Protein AF-A0AAN6GB46-F1 (afdb_monomer_lite)

pLDDT: mean 86.56, std 16.14, range [44.34, 98.19]

Radius of gyration: 23.0 Å; chains: 1; bounding box: 52×29×75 Å

InterPro domains:
  IPR013901 Anthrone oxygenase [PF08592] (59-199)

Foldseek 3Di:
DVQQCPDLLNVLLVQLLVLLCCQQVVLVCCCPPRLLCCLQPPVNCVVVVPFLLNSLLSVVVVCVVVVVSLVVSLQSNLVSLLSNLVCLVVVPPGDDDPPVVVPDDPVLSNLLSVLSNVLSVLSVVLVVLCVVPQVVLVVVSVVSNVQSVVVVVVVVVPDPDPDPDDPPDDPDDPVRSVVSSVSSVSNSVSVVVSSVSSVSSNVSSVVSVVSD

Structure (mmCIF, N/CA/C/O backbone):
data_AF-A0AAN6GB46-F1
#
_entry.id   AF-A0AAN6GB46-F1
#
loop_
_atom_site.group_PDB
_atom_site.id
_atom_site.type_symbol
_atom_site.label_atom_id
_atom_site.label_alt_id
_atom_site.label_comp_id
_atom_site.label_asym_id
_atom_site.label_entity_id
_atom_site.label_seq_id
_atom_site.pdbx_PDB_ins_code
_atom_site.Cartn_x
_atom_site.Cartn_y
_atom_site.Cartn_z
_atom_site.occupancy
_atom_site.B_iso_or_equiv
_atom_site.auth_seq_id
_atom_site.auth_comp_id
_atom_site.auth_asym_id
_atom_site.auth_atom_id
_atom_site.pdbx_PDB_model_num
ATOM 1 N N . MET A 1 1 ? 32.493 -0.093 -12.491 1.00 46.72 1 MET A N 1
ATOM 2 C CA . MET A 1 1 ? 31.091 -0.191 -12.013 1.00 46.72 1 MET A CA 1
ATOM 3 C C . MET A 1 1 ? 30.498 1.137 -11.522 1.00 46.72 1 MET A C 1
ATOM 5 O O . MET A 1 1 ? 29.308 1.322 -11.714 1.00 46.72 1 MET A O 1
ATOM 9 N N . ALA A 1 2 ? 31.264 2.091 -10.968 1.00 46.19 2 ALA A N 1
ATOM 10 C CA . ALA A 1 2 ? 30.698 3.334 -10.406 1.00 46.19 2 ALA A CA 1
ATOM 11 C C . ALA A 1 2 ? 30.076 4.331 -11.422 1.00 46.19 2 ALA A C 1
ATOM 13 O O . ALA A 1 2 ? 29.167 5.069 -11.061 1.00 46.19 2 ALA A O 1
ATOM 14 N N . GLN A 1 3 ? 30.496 4.335 -12.695 1.00 48.12 3 GLN A N 1
ATOM 15 C CA . GLN A 1 3 ? 29.951 5.250 -13.722 1.00 48.12 3 GLN A CA 1
ATOM 16 C C . GLN A 1 3 ? 28.545 4.876 -14.237 1.00 48.12 3 GLN A C 1
ATOM 18 O O . GLN A 1 3 ? 27.876 5.703 -14.851 1.00 48.12 3 GLN A O 1
ATOM 23 N N . SER A 1 4 ? 28.068 3.652 -13.980 1.00 50.66 4 SER A N 1
ATOM 24 C CA . SER A 1 4 ? 26.745 3.185 -14.433 1.00 50.66 4 SER A CA 1
ATOM 25 C C . SER A 1 4 ? 25.590 3.763 -13.601 1.00 50.66 4 SER A C 1
ATOM 27 O O . SER A 1 4 ? 24.499 3.960 -14.126 1.00 50.66 4 SER A O 1
ATOM 29 N N . LEU A 1 5 ? 25.836 4.100 -12.328 1.00 50.22 5 LEU A N 1
ATOM 30 C CA . LEU A 1 5 ? 24.822 4.636 -11.407 1.00 50.22 5 LEU A CA 1
ATOM 31 C C . LEU A 1 5 ? 24.566 6.141 -11.579 1.00 50.22 5 LEU A C 1
ATOM 33 O O . LEU A 1 5 ? 23.678 6.690 -10.936 1.00 50.22 5 LEU A O 1
ATOM 37 N N . GLN A 1 6 ? 25.345 6.820 -12.424 1.00 61.78 6 GLN A N 1
ATOM 38 C CA . GLN A 1 6 ? 25.280 8.275 -12.587 1.00 61.78 6 GLN A CA 1
ATOM 39 C C . GLN A 1 6 ? 24.280 8.723 -13.655 1.00 61.78 6 GLN A C 1
ATOM 41 O O . GLN A 1 6 ? 24.146 9.920 -13.905 1.00 61.78 6 GLN A O 1
ATOM 46 N N . THR A 1 7 ? 23.578 7.793 -14.304 1.00 81.81 7 THR A N 1
ATOM 47 C CA . THR A 1 7 ? 22.602 8.178 -15.319 1.00 81.81 7 THR A CA 1
ATOM 48 C C . THR A 1 7 ? 21.283 8.557 -14.674 1.00 81.81 7 THR A C 1
ATOM 50 O O . THR A 1 7 ? 20.820 7.874 -13.755 1.00 81.81 7 THR A O 1
ATOM 53 N N . PRO A 1 8 ? 20.620 9.604 -15.187 1.00 87.19 8 PRO A N 1
ATOM 54 C CA . PRO A 1 8 ? 19.253 9.914 -14.797 1.00 87.19 8 PRO A CA 1
ATOM 55 C C . PRO A 1 8 ? 18.318 8.691 -14.883 1.00 87.19 8 PRO A C 1
ATOM 57 O O . PRO A 1 8 ? 17.397 8.582 -14.076 1.00 87.19 8 PRO A O 1
ATOM 60 N N . PHE A 1 9 ? 18.598 7.742 -15.789 1.00 88.88 9 PHE A N 1
ATOM 61 C CA . PHE A 1 9 ? 17.790 6.539 -15.993 1.00 88.88 9 PHE A CA 1
ATOM 62 C C . PHE A 1 9 ? 17.990 5.528 -14.868 1.00 88.88 9 PHE A C 1
ATOM 64 O O . PHE A 1 9 ? 17.010 5.021 -14.322 1.00 88.88 9 PHE A O 1
ATOM 71 N N . ALA A 1 10 ? 19.242 5.264 -14.485 1.00 89.25 10 ALA A N 1
ATOM 72 C CA . ALA A 1 10 ? 19.561 4.370 -13.379 1.00 89.25 10 ALA A CA 1
ATOM 73 C C . ALA A 1 10 ? 19.000 4.909 -12.056 1.00 89.25 10 ALA A C 1
ATOM 75 O O . ALA A 1 10 ? 18.416 4.150 -11.284 1.00 89.25 10 ALA A O 1
ATOM 76 N N . ILE A 1 11 ? 19.106 6.224 -11.827 1.00 91.50 11 ILE A N 1
ATOM 77 C CA . ILE A 1 11 ? 18.540 6.885 -10.643 1.00 91.50 11 ILE A CA 1
ATOM 78 C C . ILE A 1 11 ? 17.015 6.747 -10.634 1.00 91.50 11 ILE A C 1
ATOM 80 O O . ILE A 1 11 ? 16.447 6.303 -9.638 1.00 91.50 11 ILE A O 1
ATOM 84 N N . ALA A 1 12 ? 16.345 7.091 -11.737 1.00 94.06 12 ALA A N 1
ATOM 85 C CA . ALA A 1 12 ? 14.891 7.018 -11.846 1.00 94.06 12 ALA A CA 1
ATOM 86 C C . ALA A 1 12 ? 14.370 5.579 -11.687 1.00 94.06 12 ALA A C 1
ATOM 88 O O . ALA A 1 12 ? 13.444 5.325 -10.918 1.00 94.06 12 ALA A O 1
ATOM 89 N N . THR A 1 13 ? 15.004 4.616 -12.350 1.00 93.44 13 THR A N 1
ATOM 90 C CA . THR A 1 13 ? 14.644 3.197 -12.262 1.00 93.44 13 THR A CA 1
ATOM 91 C C . THR A 1 13 ? 14.870 2.651 -10.856 1.00 93.44 13 THR A C 1
ATOM 93 O O . THR A 1 13 ? 13.965 2.055 -10.270 1.00 93.44 13 THR A O 1
ATOM 96 N N . GLY A 1 14 ? 16.043 2.913 -10.271 1.00 94.88 14 GLY A N 1
ATOM 97 C CA . GLY A 1 14 ? 16.380 2.486 -8.916 1.00 94.88 14 GLY A CA 1
ATOM 98 C C . GLY A 1 14 ? 15.433 3.075 -7.872 1.00 94.88 14 GLY A C 1
ATOM 99 O O . GLY A 1 14 ? 14.935 2.349 -7.015 1.00 94.88 14 GLY A O 1
ATOM 100 N N . LEU A 1 15 ? 15.108 4.365 -7.979 1.00 96.44 15 LEU A N 1
ATOM 101 C CA . LEU A 1 15 ? 14.164 5.033 -7.084 1.00 96.44 15 LEU A CA 1
ATOM 102 C C . LEU A 1 15 ? 12.736 4.493 -7.246 1.00 96.44 15 LEU A C 1
ATOM 104 O O . LEU A 1 15 ? 12.054 4.238 -6.251 1.00 96.44 15 LEU A O 1
ATOM 108 N N . GLY A 1 16 ? 12.297 4.267 -8.486 1.00 96.81 16 GLY A N 1
ATOM 109 C CA . GLY A 1 16 ? 10.992 3.686 -8.801 1.00 96.81 16 GLY A CA 1
ATOM 110 C C . GLY A 1 16 ? 10.827 2.269 -8.249 1.00 96.81 16 GLY A C 1
ATOM 111 O O . GLY A 1 16 ? 9.799 1.961 -7.633 1.00 96.81 16 GLY A O 1
ATOM 112 N N . LEU A 1 17 ? 11.853 1.428 -8.404 1.00 96.62 17 LEU A N 1
ATOM 113 C CA . LEU A 1 17 ? 11.907 0.072 -7.854 1.00 96.62 17 LEU A CA 1
ATOM 114 C C . LEU A 1 17 ? 11.989 0.071 -6.331 1.00 96.62 17 LEU A C 1
ATOM 116 O O . LEU A 1 17 ? 11.238 -0.662 -5.694 1.00 96.62 17 LEU A O 1
ATOM 120 N N . ALA A 1 18 ? 12.848 0.892 -5.729 1.00 96.81 18 ALA A N 1
ATOM 121 C CA . ALA A 1 18 ? 12.972 0.970 -4.276 1.00 96.81 18 ALA A CA 1
ATOM 122 C C . ALA A 1 18 ? 11.651 1.413 -3.633 1.00 96.81 18 ALA A C 1
ATOM 124 O O . ALA A 1 18 ? 11.186 0.802 -2.671 1.00 96.81 18 ALA A O 1
ATOM 125 N N . SER A 1 19 ? 11.004 2.430 -4.204 1.00 95.44 19 SER A N 1
ATOM 126 C CA . SER A 1 19 ? 9.745 2.959 -3.689 1.00 95.44 19 SER A CA 1
ATOM 127 C C . SER A 1 19 ? 8.573 1.981 -3.862 1.00 95.44 19 SER A C 1
ATOM 129 O O . SER A 1 19 ? 7.820 1.746 -2.914 1.00 95.44 19 SER A O 1
ATOM 131 N N . SER A 1 20 ? 8.454 1.326 -5.025 1.00 94.62 20 SER A N 1
ATOM 132 C CA . SER A 1 20 ? 7.440 0.278 -5.241 1.00 94.62 20 SER A CA 1
ATOM 133 C C . SER A 1 20 ? 7.697 -0.975 -4.395 1.00 94.62 20 SER A C 1
ATOM 135 O O . SER A 1 20 ? 6.748 -1.555 -3.867 1.00 94.62 20 SER A O 1
ATOM 137 N N . SER A 1 21 ? 8.963 -1.354 -4.180 1.00 95.12 21 SER A N 1
ATOM 138 C CA . SER A 1 21 ? 9.353 -2.450 -3.279 1.00 95.12 21 SER A CA 1
ATOM 139 C C . SER A 1 21 ? 8.968 -2.141 -1.840 1.00 95.12 21 SER A C 1
ATOM 141 O O . SER A 1 21 ? 8.344 -2.972 -1.185 1.00 95.12 21 SER A O 1
ATOM 143 N N . TYR A 1 22 ? 9.284 -0.935 -1.359 1.00 94.00 22 TYR A N 1
ATOM 144 C CA . TYR A 1 22 ? 8.892 -0.476 -0.029 1.00 94.00 22 TYR A CA 1
ATOM 145 C C . TYR A 1 22 ? 7.378 -0.574 0.164 1.00 94.00 22 TYR A C 1
ATOM 147 O O . TYR A 1 22 ? 6.900 -1.130 1.153 1.00 94.00 22 TYR A O 1
ATOM 155 N N . PHE A 1 23 ? 6.618 -0.094 -0.820 1.00 92.75 23 PHE A N 1
ATOM 156 C CA . PHE A 1 23 ? 5.167 -0.156 -0.796 1.00 92.75 23 PHE A CA 1
ATOM 157 C C . PHE A 1 23 ? 4.642 -1.600 -0.771 1.00 92.75 23 PHE A C 1
ATOM 159 O O . PHE A 1 23 ? 3.850 -1.951 0.105 1.00 92.75 23 PHE A O 1
ATOM 166 N N . PHE A 1 24 ? 5.068 -2.447 -1.709 1.00 93.38 24 PHE A N 1
ATOM 167 C CA . PHE A 1 24 ? 4.562 -3.812 -1.843 1.00 93.38 24 PHE A CA 1
ATOM 168 C C . PHE A 1 24 ? 5.046 -4.730 -0.713 1.00 93.38 24 PHE A C 1
ATOM 170 O O . PHE A 1 24 ? 4.227 -5.291 0.019 1.00 93.38 24 PHE A O 1
ATOM 177 N N . LEU A 1 25 ? 6.363 -4.860 -0.539 1.00 92.56 25 LEU A N 1
ATOM 178 C CA . LEU A 1 25 ? 6.963 -5.773 0.435 1.00 92.56 25 LEU A CA 1
ATOM 179 C C . LEU A 1 25 ? 6.724 -5.305 1.872 1.00 92.56 25 LEU A C 1
ATOM 181 O O . LEU A 1 25 ? 6.491 -6.138 2.745 1.00 92.56 25 LEU A O 1
ATOM 185 N N . GLY A 1 26 ? 6.698 -3.991 2.118 1.00 90.44 26 GLY A N 1
ATOM 18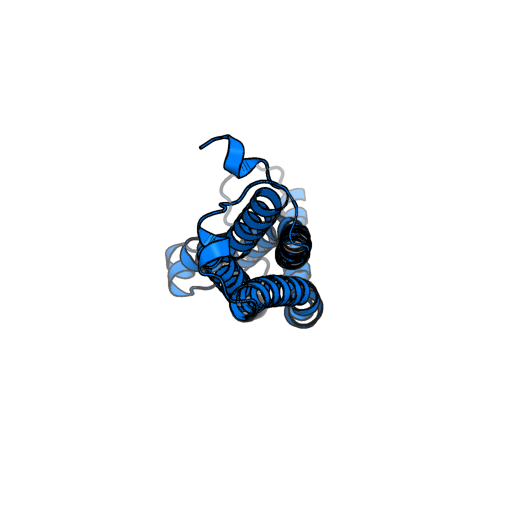6 C CA . GLY A 1 26 ? 6.334 -3.443 3.426 1.00 90.44 26 GLY A CA 1
ATOM 187 C C . GLY A 1 26 ? 4.914 -3.844 3.832 1.00 90.44 26 GLY A C 1
ATOM 188 O O . GLY A 1 26 ? 4.700 -4.350 4.934 1.00 90.44 26 GLY A O 1
ATOM 189 N N . ASN A 1 27 ? 3.941 -3.721 2.922 1.00 91.44 27 ASN A N 1
ATOM 190 C CA . ASN A 1 27 ? 2.578 -4.196 3.181 1.00 91.44 27 ASN A CA 1
ATOM 191 C C . ASN A 1 27 ? 2.506 -5.726 3.314 1.00 91.44 27 ASN A C 1
ATOM 193 O O . ASN A 1 27 ? 1.772 -6.226 4.167 1.00 91.44 27 ASN A O 1
ATOM 197 N N . LEU A 1 28 ? 3.277 -6.474 2.518 1.00 91.88 28 LEU A N 1
ATOM 198 C CA . LEU A 1 28 ? 3.337 -7.932 2.620 1.00 91.88 28 LEU A CA 1
ATOM 199 C C . LEU A 1 28 ? 3.843 -8.380 3.992 1.00 91.88 28 LEU A C 1
ATOM 201 O O . LEU A 1 28 ? 3.218 -9.238 4.617 1.00 91.88 28 LEU A O 1
ATOM 205 N N . GLY A 1 29 ? 4.909 -7.761 4.498 1.00 90.12 29 GLY A N 1
ATOM 206 C CA . GLY A 1 29 ? 5.408 -7.997 5.852 1.00 90.12 29 GLY A CA 1
ATOM 207 C C . GLY A 1 29 ? 4.340 -7.704 6.906 1.00 90.12 29 GLY A C 1
ATOM 208 O O . GLY A 1 29 ? 4.038 -8.553 7.745 1.00 90.12 29 GLY A O 1
ATOM 209 N N . LEU A 1 30 ? 3.660 -6.557 6.811 1.00 88.44 30 LEU A N 1
ATOM 210 C CA . LEU A 1 30 ? 2.595 -6.199 7.757 1.00 88.44 30 LEU A CA 1
ATOM 211 C C . LEU A 1 30 ? 1.456 -7.231 7.802 1.00 88.44 30 LEU A C 1
ATOM 213 O O . LEU A 1 30 ? 0.941 -7.514 8.886 1.00 88.44 30 LEU A O 1
ATOM 217 N N . VAL A 1 31 ? 1.068 -7.797 6.653 1.00 88.38 31 VAL A N 1
ATOM 218 C CA . VAL A 1 31 ? -0.019 -8.788 6.542 1.00 88.38 31 VAL A CA 1
ATOM 219 C C . VAL A 1 31 ? 0.408 -10.190 6.985 1.00 88.38 31 VAL A C 1
ATOM 221 O O . VAL A 1 31 ? -0.405 -10.913 7.563 1.00 88.38 31 VAL A O 1
ATOM 224 N N . THR A 1 32 ? 1.654 -10.590 6.726 1.00 89.00 32 THR A N 1
ATOM 225 C CA . THR A 1 32 ? 2.128 -11.974 6.930 1.00 89.00 32 THR A CA 1
ATOM 226 C C . THR A 1 32 ? 2.774 -12.209 8.293 1.00 89.00 32 THR A C 1
ATOM 228 O O . THR A 1 32 ? 2.582 -13.275 8.887 1.00 89.00 32 THR A O 1
ATOM 231 N N . CYS A 1 33 ? 3.506 -11.228 8.817 1.00 88.81 33 CYS A N 1
ATOM 232 C CA . CYS A 1 33 ? 4.232 -11.333 10.085 1.00 88.81 33 CYS A CA 1
ATOM 233 C C . CYS A 1 33 ? 4.004 -10.149 11.040 1.00 88.81 33 CYS A C 1
ATOM 235 O O . CYS A 1 33 ? 4.491 -10.185 12.165 1.00 88.81 33 CYS A O 1
ATOM 237 N N . GLY A 1 34 ? 3.251 -9.124 10.630 1.00 87.19 34 GLY A N 1
ATOM 238 C CA . GLY A 1 34 ? 3.031 -7.917 11.425 1.00 87.19 34 GLY A CA 1
ATOM 239 C C . GLY A 1 34 ? 1.692 -7.835 12.167 1.00 87.19 34 GLY A C 1
ATOM 240 O O . GLY A 1 34 ? 0.925 -8.792 12.293 1.00 87.19 34 GLY A O 1
ATOM 241 N N . VAL A 1 35 ? 1.391 -6.613 12.619 1.00 89.62 35 VAL A N 1
ATOM 242 C CA . VAL A 1 35 ? 0.198 -6.243 13.406 1.00 89.62 35 VAL A CA 1
ATOM 243 C C . VAL A 1 35 ? -1.119 -6.680 12.759 1.00 89.62 35 VAL A C 1
ATOM 245 O O . VAL A 1 35 ? -2.072 -7.026 13.457 1.00 89.62 35 VAL A O 1
ATOM 248 N N . ILE A 1 36 ? -1.202 -6.713 11.429 1.00 90.31 36 ILE A N 1
ATOM 249 C CA . ILE A 1 36 ? -2.436 -7.104 10.736 1.00 90.31 36 ILE A CA 1
ATOM 250 C C . ILE A 1 36 ? -2.744 -8.580 10.991 1.00 90.31 36 ILE A C 1
ATOM 252 O O . ILE A 1 36 ? -3.906 -8.938 11.182 1.00 90.31 36 ILE A O 1
ATOM 256 N N . ARG A 1 37 ? -1.730 -9.451 11.047 1.00 91.75 37 ARG A N 1
ATOM 257 C CA . ARG A 1 37 ? -1.939 -10.872 11.353 1.00 91.75 37 ARG A CA 1
ATOM 258 C C . ARG A 1 37 ? -2.481 -11.052 12.766 1.00 91.75 37 ARG A C 1
ATOM 260 O O . ARG A 1 37 ? -3.465 -11.770 12.937 1.00 91.75 37 ARG A O 1
ATOM 267 N N . PHE A 1 38 ? -1.904 -10.345 13.738 1.00 90.75 38 PHE A N 1
ATOM 268 C CA . PHE A 1 38 ? -2.363 -10.371 15.129 1.00 90.75 38 PHE A CA 1
ATOM 269 C C . PHE A 1 38 ? -3.771 -9.807 15.292 1.00 90.75 38 PHE A C 1
ATOM 271 O O . PHE A 1 38 ? -4.506 -10.290 16.132 1.00 90.75 38 PHE A O 1
ATOM 278 N N . THR A 1 39 ? -4.183 -8.820 14.495 1.00 92.44 39 THR A N 1
ATOM 279 C CA . THR A 1 39 ? -5.514 -8.198 14.634 1.00 92.44 39 THR A CA 1
ATOM 280 C C . THR A 1 39 ? -6.608 -8.877 13.806 1.00 92.44 39 THR A C 1
ATOM 282 O O . THR A 1 39 ? -7.785 -8.708 14.113 1.00 92.44 39 THR A O 1
ATOM 285 N N . THR A 1 40 ? -6.254 -9.673 12.790 1.00 92.88 40 THR A N 1
ATOM 286 C CA . THR A 1 40 ? -7.233 -10.302 11.878 1.00 92.88 40 THR A CA 1
ATOM 287 C C . THR A 1 40 ? -7.383 -11.808 12.031 1.00 92.88 40 THR A C 1
ATOM 289 O O . THR A 1 40 ? -8.381 -12.345 11.561 1.00 92.88 40 THR A O 1
ATOM 292 N N . SER A 1 41 ? -6.436 -12.502 12.666 1.00 94.06 41 SER A N 1
ATOM 293 C CA . SER A 1 41 ? -6.535 -13.946 12.901 1.00 94.06 41 SER A CA 1
ATOM 294 C C . SER A 1 41 ? -7.279 -14.238 14.212 1.00 94.06 41 SER A C 1
ATOM 296 O O . SER A 1 41 ? -6.781 -13.848 15.268 1.00 94.06 41 SER A O 1
ATOM 298 N N . PRO A 1 42 ? -8.446 -14.913 14.196 1.00 93.06 42 PRO A N 1
ATOM 299 C CA . PRO A 1 42 ? -9.177 -15.229 15.422 1.00 93.06 42 PRO A CA 1
ATOM 300 C C . PRO A 1 42 ? -8.389 -16.124 16.381 1.00 93.06 42 PRO A C 1
ATOM 302 O O . PRO A 1 42 ? -8.355 -15.824 17.570 1.00 93.06 42 PRO A O 1
ATOM 305 N N . SER A 1 43 ? -7.715 -17.160 15.865 1.00 94.44 43 SER A N 1
ATOM 306 C CA . SER A 1 43 ? -6.910 -18.079 16.682 1.00 94.44 43 SER A CA 1
ATOM 307 C C . SER A 1 43 ? -5.779 -17.340 17.383 1.00 94.44 43 SER A C 1
ATOM 309 O O . SER A 1 43 ? -5.695 -17.345 18.600 1.00 94.44 43 SER A O 1
ATOM 311 N N . LEU A 1 44 ? -4.996 -16.575 16.624 1.00 93.75 44 LEU A N 1
ATOM 312 C CA . LEU A 1 44 ? -3.848 -15.858 17.172 1.00 93.75 44 LEU A CA 1
ATOM 313 C C . LEU A 1 44 ? -4.256 -14.757 18.162 1.00 93.75 44 LEU A C 1
ATOM 315 O O . LEU A 1 44 ? -3.525 -14.483 19.107 1.00 93.75 44 LEU A O 1
ATOM 319 N N . ARG A 1 45 ? -5.420 -14.119 17.971 1.00 93.81 45 ARG A N 1
ATOM 320 C CA . ARG A 1 45 ? -5.966 -13.182 18.967 1.00 93.81 45 ARG A CA 1
ATOM 321 C C . ARG A 1 45 ? -6.358 -13.880 20.256 1.00 93.81 45 ARG A C 1
ATOM 323 O O . ARG A 1 45 ? -6.132 -13.300 21.311 1.00 93.81 45 ARG A O 1
ATOM 330 N N . ALA A 1 46 ? -6.962 -15.062 20.165 1.00 93.38 46 ALA A N 1
ATOM 331 C CA . ALA A 1 46 ? -7.317 -15.854 21.335 1.00 93.38 46 ALA A CA 1
ATOM 332 C C . ALA A 1 46 ? -6.052 -16.313 22.075 1.00 93.38 46 ALA A C 1
ATOM 334 O O . ALA A 1 46 ? -5.943 -16.078 23.274 1.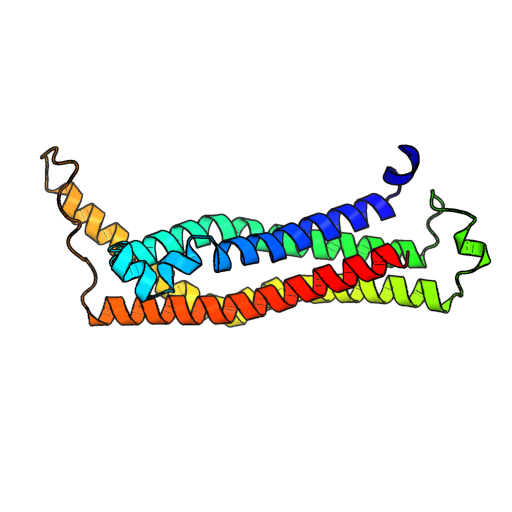00 93.38 46 ALA A O 1
ATOM 335 N N . ASP A 1 47 ? -5.063 -16.836 21.344 1.00 95.38 47 ASP A N 1
ATOM 336 C CA . ASP A 1 47 ? -3.780 -17.300 21.891 1.00 95.38 47 ASP A CA 1
ATOM 337 C C . ASP A 1 47 ? -3.019 -16.179 22.618 1.00 95.38 47 ASP A C 1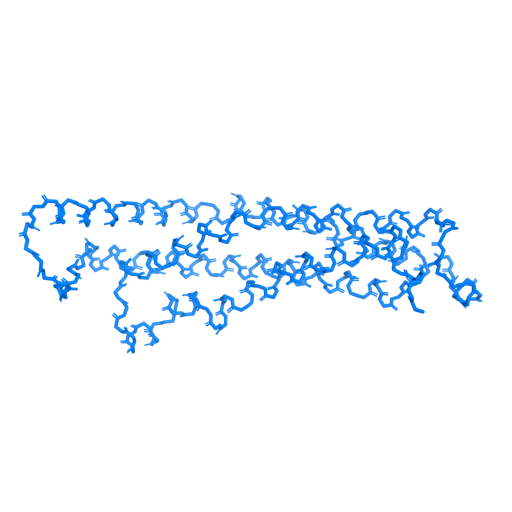
ATOM 339 O O . ASP A 1 47 ? -2.423 -16.395 23.669 1.00 95.38 47 ASP A O 1
ATOM 343 N N . LEU A 1 48 ? -3.057 -14.960 22.070 1.00 92.94 48 LEU A N 1
ATOM 344 C CA . LEU A 1 48 ? -2.397 -13.779 22.639 1.00 92.94 48 LEU A CA 1
ATOM 345 C C . LEU A 1 48 ? -3.299 -12.964 23.579 1.00 92.94 48 LEU A C 1
ATOM 347 O O . LEU A 1 48 ? -2.891 -11.895 24.032 1.00 92.94 48 LEU A O 1
ATOM 351 N N . ASN A 1 49 ? -4.526 -13.426 23.839 1.00 93.56 49 ASN A N 1
ATOM 352 C CA . ASN A 1 49 ? -5.539 -12.735 24.637 1.00 93.56 49 ASN A CA 1
ATOM 353 C C . ASN A 1 49 ? -5.713 -11.247 24.250 1.00 93.56 49 ASN A C 1
ATOM 355 O O . ASN A 1 49 ? -5.706 -10.355 25.100 1.00 93.56 49 ASN A O 1
ATOM 359 N N . ILE A 1 50 ? -5.824 -10.957 22.948 1.00 92.31 50 ILE A N 1
ATOM 360 C CA . ILE A 1 50 ? -5.970 -9.590 22.421 1.00 92.31 50 ILE A CA 1
ATOM 361 C C . ILE A 1 50 ? -7.464 -9.233 22.341 1.00 92.31 50 ILE A C 1
ATOM 363 O O . ILE A 1 50 ? -8.145 -9.675 21.401 1.00 92.31 50 ILE A O 1
ATOM 367 N N . PRO A 1 51 ? -7.991 -8.390 23.255 1.00 93.12 51 PRO A N 1
ATOM 368 C CA . PRO A 1 51 ? -9.384 -7.967 23.194 1.00 93.12 51 PRO A CA 1
ATOM 369 C C . PRO A 1 51 ? -9.635 -7.053 21.979 1.00 93.12 51 PRO A C 1
ATOM 371 O O . PRO A 1 51 ? -8.694 -6.429 21.466 1.00 93.12 51 PRO A O 1
ATOM 374 N N . PRO A 1 52 ? -10.897 -6.920 21.523 1.00 94.44 52 PRO A N 1
ATOM 375 C CA . PRO A 1 52 ? -11.256 -6.097 20.366 1.00 94.44 52 PRO A CA 1
ATOM 376 C C . PRO A 1 52 ? -10.710 -4.664 20.434 1.00 94.44 52 PRO A C 1
ATOM 378 O O . PRO A 1 52 ? -10.151 -4.171 19.457 1.00 94.44 52 PRO A O 1
ATOM 381 N N . ASP A 1 53 ? -10.774 -4.021 21.600 1.00 94.31 53 ASP A N 1
ATOM 382 C CA . ASP A 1 53 ? -10.274 -2.658 21.804 1.00 94.31 53 ASP A CA 1
ATOM 383 C C . ASP A 1 53 ? -8.781 -2.511 21.507 1.00 94.31 53 ASP A C 1
ATOM 385 O O . ASP A 1 53 ? -8.332 -1.532 20.897 1.00 94.31 53 ASP A O 1
ATOM 389 N N . SER A 1 54 ? -7.997 -3.484 21.973 1.00 93.69 54 SER A N 1
ATOM 390 C CA . SER A 1 54 ? -6.555 -3.529 21.755 1.00 93.69 54 SER A CA 1
ATOM 391 C C . SER A 1 54 ? -6.256 -3.823 20.292 1.00 93.69 54 SER A C 1
ATOM 393 O O . SER A 1 54 ? -5.379 -3.179 19.724 1.00 93.69 54 SER A O 1
ATOM 395 N N . ALA A 1 55 ? -7.032 -4.697 19.644 1.00 95.19 55 ALA A N 1
ATOM 396 C CA . ALA A 1 55 ? -6.897 -4.955 18.213 1.00 95.19 55 ALA A CA 1
ATOM 397 C C . ALA A 1 55 ? -7.166 -3.696 17.368 1.00 95.19 55 ALA A C 1
ATOM 399 O O . ALA A 1 55 ? -6.375 -3.367 16.485 1.00 95.19 55 ALA A O 1
ATOM 400 N N . VAL A 1 56 ? -8.230 -2.948 17.674 1.00 96.00 56 VAL A N 1
ATOM 401 C CA . VAL A 1 56 ? -8.556 -1.672 17.012 1.00 96.00 56 VAL A CA 1
ATOM 402 C C . VAL A 1 56 ? -7.462 -0.631 17.246 1.00 96.00 56 VAL A C 1
ATOM 404 O O . VAL A 1 56 ? -7.059 0.062 16.312 1.00 96.00 56 VAL A O 1
ATOM 407 N N . SER A 1 57 ? -6.945 -0.538 18.471 1.00 94.62 57 SER A N 1
ATOM 408 C CA . SER A 1 57 ? -5.874 0.402 18.820 1.00 94.62 57 SER A CA 1
ATOM 409 C C . SER A 1 57 ? -4.559 0.073 18.106 1.00 94.62 57 SER A C 1
ATOM 411 O O . SER A 1 57 ? -3.918 0.975 17.568 1.00 94.62 57 SER A O 1
ATOM 413 N N . LEU A 1 58 ? -4.181 -1.209 18.054 1.00 95.06 58 LEU A N 1
ATOM 414 C CA . LEU A 1 58 ? -3.001 -1.697 17.335 1.00 95.06 58 LEU A CA 1
ATOM 415 C C . LEU A 1 58 ? -3.126 -1.456 15.828 1.00 95.06 58 LEU A C 1
ATOM 417 O O . LEU A 1 58 ? -2.196 -0.944 15.205 1.00 95.06 58 LEU A O 1
ATOM 421 N N . TRP A 1 59 ? -4.287 -1.776 15.247 1.00 96.19 59 TRP A N 1
ATOM 422 C CA . TRP A 1 59 ? -4.571 -1.489 13.842 1.00 96.19 59 TRP A CA 1
ATOM 423 C C . TRP A 1 59 ? -4.450 0.009 13.549 1.00 96.19 59 TRP A C 1
ATOM 425 O O . TRP A 1 59 ? -3.783 0.386 12.590 1.00 96.19 59 TRP A O 1
ATOM 435 N N . ALA A 1 60 ? -5.046 0.862 14.385 1.00 95.69 60 ALA A N 1
ATOM 436 C CA . ALA A 1 60 ? -5.034 2.304 14.176 1.00 95.69 60 ALA A CA 1
ATOM 437 C C . ALA A 1 60 ? -3.624 2.889 14.291 1.00 95.69 60 ALA A C 1
ATOM 439 O O . ALA A 1 60 ? -3.252 3.696 13.449 1.00 95.69 60 ALA A O 1
ATOM 440 N N . ALA A 1 61 ? -2.830 2.454 15.275 1.00 93.94 61 ALA A N 1
ATOM 441 C CA . ALA A 1 61 ? -1.440 2.885 15.415 1.00 93.94 61 ALA A CA 1
ATOM 442 C C . ALA A 1 61 ? -0.613 2.511 14.174 1.00 93.94 61 ALA A C 1
ATOM 444 O O . ALA A 1 61 ? 0.069 3.355 13.596 1.00 93.94 61 ALA A O 1
ATOM 445 N N . MET A 1 62 ? -0.733 1.266 13.703 1.00 94.31 62 MET A N 1
ATOM 446 C CA . MET A 1 62 ? -0.086 0.824 12.465 1.00 94.31 62 MET A CA 1
ATOM 447 C C . MET A 1 62 ? -0.561 1.636 11.251 1.00 94.31 62 MET A C 1
ATOM 449 O O . MET A 1 62 ? 0.262 2.071 10.445 1.00 94.31 62 MET A O 1
ATOM 453 N N . TYR A 1 63 ? -1.867 1.887 11.140 1.00 93.75 63 TYR A N 1
ATOM 454 C CA . TYR A 1 63 ? -2.439 2.672 10.050 1.00 93.75 63 TYR A CA 1
ATOM 455 C C . TYR A 1 63 ? -1.950 4.126 10.064 1.00 93.75 63 TYR A C 1
ATOM 457 O O . TYR A 1 63 ? -1.575 4.624 9.011 1.00 93.75 63 TYR A O 1
ATOM 465 N N . GLU A 1 64 ? -1.913 4.802 11.216 1.00 92.88 64 GLU A N 1
ATOM 466 C CA . GLU A 1 64 ? -1.451 6.195 11.340 1.00 92.88 64 GLU A CA 1
ATOM 467 C C . GLU A 1 64 ? -0.004 6.355 10.850 1.00 92.88 64 GLU A C 1
ATOM 469 O O . GLU A 1 64 ? 0.285 7.257 10.061 1.00 92.88 64 GLU A O 1
ATOM 474 N N . HIS A 1 65 ? 0.888 5.441 11.242 1.00 90.88 65 HIS A N 1
ATOM 475 C CA . HIS A 1 65 ? 2.285 5.471 10.806 1.00 90.88 65 HIS A CA 1
ATOM 476 C C . HIS A 1 65 ? 2.465 5.052 9.339 1.00 90.88 65 HIS A C 1
ATOM 478 O O . HIS A 1 65 ? 3.245 5.670 8.614 1.00 90.88 65 HIS A O 1
ATOM 484 N N . GLY A 1 66 ? 1.731 4.037 8.873 1.00 89.75 66 GLY A N 1
ATOM 485 C CA . GLY A 1 66 ? 1.826 3.559 7.491 1.00 89.75 66 GLY A CA 1
ATOM 486 C C . GLY A 1 66 ? 1.190 4.509 6.472 1.00 89.75 66 GLY A C 1
ATOM 487 O O . GLY A 1 66 ? 1.750 4.747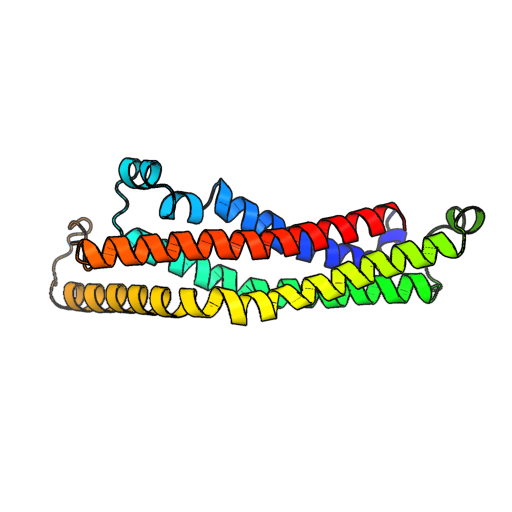 5.402 1.00 89.75 66 GLY A O 1
ATOM 488 N N . ALA A 1 67 ? 0.036 5.099 6.798 1.00 88.69 67 ALA A N 1
ATOM 489 C CA . ALA A 1 67 ? -0.726 5.965 5.895 1.00 88.69 67 ALA A CA 1
ATOM 490 C C . ALA A 1 67 ? 0.072 7.186 5.434 1.00 88.69 67 ALA A C 1
ATOM 492 O O . ALA A 1 67 ? 0.021 7.529 4.252 1.00 88.69 67 ALA A O 1
ATOM 493 N N . ALA A 1 68 ? 0.852 7.788 6.336 1.00 89.94 68 ALA A N 1
ATOM 494 C CA . ALA A 1 68 ? 1.705 8.934 6.029 1.00 89.94 68 ALA A CA 1
ATOM 495 C C . ALA A 1 68 ? 2.774 8.620 4.968 1.00 89.94 68 ALA A C 1
ATOM 497 O O . ALA A 1 68 ? 3.212 9.512 4.247 1.00 89.94 68 ALA A O 1
ATOM 498 N N . GLN A 1 69 ? 3.179 7.356 4.846 1.00 90.50 69 GLN A N 1
ATOM 499 C CA . GLN A 1 69 ? 4.249 6.931 3.945 1.00 90.50 69 GLN A CA 1
ATOM 500 C C . GLN A 1 69 ? 3.724 6.434 2.592 1.00 90.50 69 GLN A C 1
ATOM 502 O O . GLN A 1 69 ? 4.445 6.494 1.596 1.00 90.50 69 GLN A O 1
ATOM 507 N N . PHE A 1 70 ? 2.470 5.972 2.518 1.00 87.44 70 PHE A N 1
ATOM 508 C CA . PHE A 1 70 ? 1.929 5.364 1.297 1.00 87.44 70 PHE A CA 1
ATOM 509 C C . PHE A 1 70 ? 1.767 6.349 0.141 1.00 87.44 70 PHE A C 1
ATOM 511 O O . PHE A 1 70 ? 2.154 6.024 -0.981 1.00 87.44 70 PHE A O 1
ATOM 518 N N . ALA A 1 71 ? 1.199 7.532 0.391 1.00 89.50 71 ALA A N 1
ATOM 519 C CA . ALA A 1 71 ? 0.984 8.512 -0.672 1.00 89.50 71 ALA A CA 1
ATOM 520 C C . ALA A 1 71 ? 2.314 9.046 -1.243 1.00 89.50 71 ALA A C 1
ATOM 522 O O . ALA A 1 71 ? 2.473 8.997 -2.464 1.00 89.50 71 ALA A O 1
ATOM 523 N N . PRO A 1 72 ? 3.306 9.452 -0.419 1.00 93.25 72 PRO A N 1
ATOM 524 C CA . PRO A 1 72 ? 4.619 9.840 -0.930 1.00 93.25 72 PRO A CA 1
ATOM 525 C C . PRO A 1 72 ? 5.317 8.725 -1.711 1.00 93.25 72 PRO A C 1
ATOM 527 O O . PRO A 1 72 ? 5.844 8.993 -2.785 1.00 93.25 72 PRO A O 1
ATOM 530 N N . ALA A 1 73 ? 5.290 7.478 -1.225 1.00 92.94 73 ALA A N 1
ATOM 531 C CA . ALA A 1 73 ? 5.920 6.359 -1.927 1.00 92.94 73 ALA A CA 1
ATOM 532 C C . ALA A 1 73 ? 5.266 6.094 -3.296 1.00 92.94 73 ALA A C 1
ATOM 534 O O . ALA A 1 73 ? 5.948 5.995 -4.311 1.00 92.94 73 ALA A O 1
ATOM 535 N N . SER A 1 74 ? 3.934 6.051 -3.362 1.00 93.62 74 SER A N 1
ATOM 536 C CA . SER A 1 74 ? 3.215 5.861 -4.629 1.00 93.62 74 SER A CA 1
ATOM 537 C C . SER A 1 74 ? 3.512 6.981 -5.638 1.00 93.62 74 SER A C 1
ATOM 539 O O . SER A 1 74 ? 3.833 6.692 -6.795 1.00 93.62 74 SER A O 1
ATOM 541 N N . LEU A 1 75 ? 3.485 8.247 -5.205 1.00 96.00 75 LEU A N 1
ATOM 542 C CA . LEU A 1 75 ? 3.792 9.396 -6.065 1.00 96.00 75 LEU A CA 1
ATOM 543 C C . LEU A 1 75 ? 5.251 9.392 -6.533 1.00 96.00 75 LEU A C 1
ATOM 545 O O . LEU A 1 75 ? 5.518 9.601 -7.715 1.00 96.00 75 LEU A O 1
ATOM 549 N N . LEU A 1 76 ? 6.191 9.114 -5.629 1.00 96.81 76 LEU A N 1
ATOM 550 C CA . LEU A 1 76 ? 7.612 9.032 -5.955 1.00 96.81 76 LEU A CA 1
ATOM 551 C C . LEU A 1 76 ? 7.884 7.914 -6.963 1.00 96.81 76 LEU A C 1
ATOM 553 O O . LEU A 1 76 ? 8.576 8.137 -7.954 1.00 96.81 76 LEU A O 1
ATOM 557 N N . SER A 1 77 ? 7.291 6.737 -6.749 1.00 97.00 77 SER A N 1
ATOM 558 C CA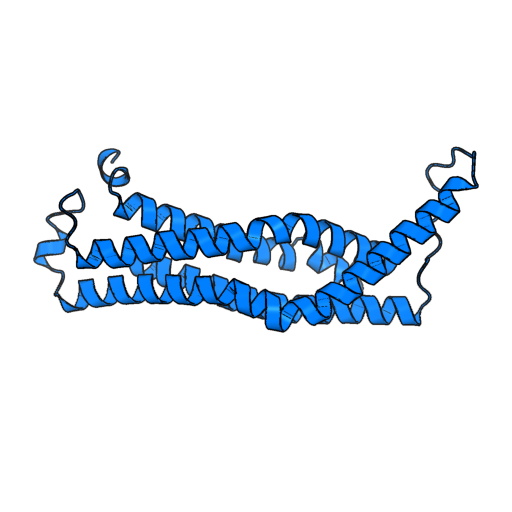 . SER A 1 77 ? 7.366 5.618 -7.686 1.00 97.00 77 SER A CA 1
ATOM 559 C C . SER A 1 77 ? 6.788 5.996 -9.051 1.00 97.00 77 SER A C 1
ATOM 561 O O . SER A 1 77 ? 7.436 5.769 -10.071 1.00 97.00 77 SER A O 1
ATOM 563 N N . ALA A 1 78 ? 5.624 6.652 -9.086 1.00 97.69 78 ALA A N 1
ATOM 564 C CA . ALA A 1 78 ? 4.997 7.083 -10.331 1.00 97.69 78 ALA A CA 1
ATOM 565 C C . ALA A 1 78 ? 5.889 8.049 -11.127 1.00 97.69 78 ALA A C 1
ATOM 567 O O . ALA A 1 78 ? 6.129 7.827 -12.316 1.00 97.69 78 ALA A O 1
ATOM 568 N N . LEU A 1 79 ? 6.415 9.089 -10.477 1.00 97.94 79 LEU A N 1
ATOM 569 C CA . LEU A 1 79 ? 7.262 10.099 -11.117 1.00 97.94 79 LEU A CA 1
ATOM 570 C C . LEU A 1 79 ? 8.591 9.516 -11.602 1.00 97.94 79 LEU A C 1
ATOM 572 O O . LEU A 1 79 ? 9.033 9.809 -12.715 1.00 97.94 79 LEU A O 1
ATOM 576 N N . ALA A 1 80 ? 9.215 8.664 -10.791 1.00 97.38 80 ALA A N 1
ATOM 577 C CA . ALA A 1 80 ? 10.478 8.030 -11.131 1.00 97.38 80 ALA A CA 1
ATOM 578 C C . ALA A 1 80 ? 10.317 7.065 -12.321 1.00 97.38 80 ALA A C 1
ATOM 580 O O . ALA A 1 80 ? 11.057 7.161 -13.297 1.00 97.38 80 ALA A O 1
ATOM 581 N N . LEU A 1 81 ? 9.287 6.213 -12.320 1.00 97.62 81 LEU A N 1
ATOM 582 C CA . LEU A 1 81 ? 9.026 5.283 -13.427 1.00 97.62 81 LEU A CA 1
ATOM 583 C C . LEU A 1 81 ? 8.578 6.007 -14.708 1.00 97.62 81 LEU A C 1
ATOM 585 O O . LEU A 1 81 ? 8.970 5.612 -15.803 1.00 97.62 81 LEU A O 1
ATOM 589 N N . TYR A 1 82 ? 7.835 7.112 -14.596 1.00 97.56 82 TYR A N 1
ATOM 590 C CA . TYR A 1 82 ? 7.535 7.971 -15.748 1.00 97.56 82 TYR A CA 1
ATOM 591 C C . TYR A 1 82 ? 8.813 8.568 -16.350 1.00 97.56 82 TYR A C 1
ATOM 593 O O . TYR A 1 82 ? 9.020 8.528 -17.562 1.00 97.56 82 TYR A O 1
ATOM 601 N N . THR A 1 83 ? 9.706 9.070 -15.496 1.00 95.12 83 THR A N 1
ATOM 602 C CA . THR A 1 83 ? 10.996 9.627 -15.920 1.00 95.12 83 THR A CA 1
ATOM 603 C C . THR A 1 83 ? 11.843 8.570 -16.632 1.00 95.12 83 THR A C 1
ATOM 605 O O . THR A 1 83 ? 12.379 8.843 -17.706 1.00 95.12 83 THR A O 1
ATOM 608 N N . ALA A 1 84 ? 11.900 7.347 -16.094 1.00 93.75 84 ALA A N 1
ATOM 609 C CA . ALA A 1 84 ? 12.569 6.217 -16.738 1.00 93.75 84 ALA A CA 1
ATOM 610 C C . ALA A 1 84 ? 11.963 5.915 -18.122 1.00 93.75 84 ALA A C 1
ATOM 612 O O . ALA A 1 84 ? 12.695 5.810 -19.105 1.00 93.75 84 ALA A O 1
ATOM 613 N N . SER A 1 85 ? 10.629 5.883 -18.232 1.00 94.81 85 SER A N 1
ATOM 614 C CA . SER A 1 85 ? 9.913 5.688 -19.502 1.00 94.81 85 SER A CA 1
ATOM 615 C C . SER A 1 85 ? 10.293 6.717 -20.572 1.00 94.81 85 SER A C 1
ATOM 617 O O . SER A 1 85 ? 10.518 6.348 -21.727 1.00 94.81 85 SER A O 1
ATOM 619 N N . VAL A 1 86 ? 10.353 8.003 -20.209 1.00 93.62 86 VAL A N 1
ATOM 620 C CA . VAL A 1 86 ? 10.695 9.092 -21.141 1.00 93.62 86 VAL A CA 1
ATOM 621 C C . VAL A 1 86 ? 12.155 9.002 -21.578 1.00 93.62 86 VAL A C 1
ATOM 623 O O . VAL A 1 86 ? 12.458 9.192 -22.754 1.00 93.62 86 VAL A O 1
ATOM 626 N N . GLN A 1 87 ? 13.068 8.676 -20.664 1.00 90.12 87 GLN A N 1
ATOM 627 C CA . GLN A 1 87 ? 14.496 8.597 -20.979 1.00 90.12 87 GLN A CA 1
ATOM 628 C C . GLN A 1 87 ? 14.853 7.417 -21.885 1.00 90.12 87 GLN A C 1
ATOM 630 O O . GLN A 1 87 ? 15.739 7.561 -22.729 1.00 90.12 87 GLN A O 1
ATOM 635 N N . VAL A 1 88 ? 14.126 6.300 -21.773 1.00 87.50 88 VAL A N 1
ATOM 636 C CA . VAL A 1 88 ? 14.238 5.158 -22.697 1.00 87.50 88 VAL A CA 1
ATOM 637 C C . VAL A 1 88 ? 13.903 5.577 -24.134 1.00 87.50 88 VAL A C 1
ATOM 639 O O . VAL A 1 88 ? 14.614 5.192 -25.058 1.00 87.50 88 VAL A O 1
ATOM 642 N N . LEU A 1 89 ? 12.869 6.405 -24.340 1.00 83.56 89 LEU A N 1
ATOM 643 C CA . LEU A 1 89 ? 12.486 6.903 -25.673 1.00 83.56 89 LEU A CA 1
ATOM 644 C C . LEU A 1 89 ? 13.389 8.030 -26.179 1.00 83.56 89 LEU A C 1
ATOM 646 O O . LEU A 1 89 ? 13.689 8.091 -27.367 1.00 83.56 89 LEU A O 1
ATOM 650 N N . GLY A 1 90 ? 13.813 8.927 -25.288 1.00 73.62 90 GLY A N 1
ATOM 651 C CA . GLY A 1 90 ? 14.602 10.111 -25.635 1.00 73.62 90 GLY A CA 1
ATOM 652 C C . GLY A 1 90 ? 16.048 9.820 -26.040 1.00 73.62 90 GLY A C 1
ATOM 653 O O . GLY A 1 90 ? 16.777 10.752 -26.366 1.00 73.62 90 GLY A O 1
ATOM 654 N N . GLY A 1 91 ? 16.491 8.557 -25.995 1.00 63.03 91 GLY A N 1
ATOM 655 C CA . GLY A 1 91 ? 17.852 8.169 -26.369 1.00 63.03 91 GLY A CA 1
ATOM 656 C C . GLY A 1 91 ? 18.927 8.870 -25.536 1.00 63.03 91 GLY A C 1
ATOM 657 O O . GLY A 1 91 ? 20.006 9.146 -26.063 1.00 63.03 91 GLY A O 1
ATOM 658 N N . GLY A 1 92 ? 18.611 9.193 -24.273 1.00 52.59 92 GLY A N 1
ATOM 659 C CA . GLY A 1 92 ? 19.409 10.045 -23.393 1.00 52.59 92 GLY A CA 1
ATOM 660 C C . GLY A 1 92 ? 20.902 9.722 -23.464 1.00 52.59 92 GLY A C 1
ATOM 661 O O . GLY A 1 92 ? 21.330 8.618 -23.144 1.00 52.59 92 GLY A O 1
ATOM 662 N N . SER A 1 93 ? 21.677 10.715 -23.900 1.00 45.44 93 SER A N 1
ATOM 663 C CA . SER A 1 93 ? 23.076 10.662 -24.350 1.00 45.44 93 SER A CA 1
ATOM 664 C C . SER A 1 93 ? 24.130 10.263 -23.294 1.00 45.44 93 SER A C 1
ATOM 666 O O . SER A 1 93 ? 25.311 10.565 -23.460 1.00 45.44 93 SER A O 1
ATOM 668 N N . GLY A 1 94 ? 23.764 9.600 -22.201 1.00 48.75 94 GLY A N 1
ATOM 669 C CA . GLY A 1 94 ? 24.685 9.304 -21.109 1.00 48.75 94 GLY A CA 1
ATOM 670 C C . GLY A 1 94 ? 24.526 7.886 -20.593 1.00 48.75 94 GLY A C 1
ATOM 671 O O . GLY A 1 94 ? 23.634 7.636 -19.801 1.00 48.75 94 GLY A O 1
ATOM 672 N N . SER A 1 95 ? 25.454 7.008 -20.978 1.00 49.56 95 SER A N 1
ATOM 673 C CA . SER A 1 95 ? 25.892 5.842 -20.193 1.00 49.56 95 SER A CA 1
ATOM 674 C C . SER A 1 95 ? 24.890 4.684 -19.998 1.00 49.56 95 SER A C 1
ATOM 676 O O . SER A 1 95 ? 24.488 4.350 -18.893 1.00 49.56 95 SER A O 1
ATOM 678 N N . ALA A 1 96 ? 24.587 3.955 -21.073 1.00 44.34 96 ALA A N 1
ATOM 679 C CA . ALA A 1 96 ? 24.433 2.500 -20.979 1.00 44.34 96 ALA A CA 1
ATOM 680 C C . ALA A 1 96 ? 24.683 1.860 -22.351 1.00 44.34 96 ALA A C 1
ATOM 682 O O . ALA A 1 96 ? 23.817 1.802 -23.216 1.00 44.34 96 ALA A O 1
ATOM 683 N N . THR A 1 97 ? 25.922 1.399 -22.525 1.00 45.84 97 THR A N 1
ATOM 684 C CA . THR A 1 97 ? 26.313 0.274 -23.387 1.00 45.84 97 THR A CA 1
ATOM 685 C C . THR A 1 97 ? 25.888 0.309 -24.861 1.00 45.84 97 THR A C 1
ATOM 687 O O . THR A 1 97 ? 24.880 -0.255 -25.284 1.00 45.84 97 THR A O 1
ATOM 690 N N . THR A 1 98 ? 26.827 0.796 -25.676 1.00 47.16 98 THR A N 1
ATOM 691 C CA . THR A 1 98 ? 27.044 0.480 -27.102 1.00 47.16 98 THR A CA 1
ATOM 692 C C . THR A 1 98 ? 26.810 -1.001 -27.464 1.00 47.16 98 THR A C 1
ATOM 694 O O . THR A 1 98 ? 26.522 -1.309 -28.614 1.00 47.16 98 THR A O 1
ATOM 697 N N . THR A 1 99 ? 26.848 -1.922 -26.497 1.00 46.41 99 THR A N 1
ATOM 698 C CA . THR A 1 99 ? 26.602 -3.357 -26.683 1.00 46.41 99 THR A CA 1
ATOM 699 C C . THR A 1 99 ? 25.130 -3.733 -26.933 1.00 46.41 99 THR A C 1
ATOM 701 O O . THR A 1 99 ? 24.887 -4.659 -27.698 1.00 46.41 99 THR A O 1
ATOM 704 N N . HIS A 1 100 ? 24.135 -3.015 -26.387 1.00 45.31 100 HIS A N 1
ATOM 705 C CA . HIS A 1 100 ? 22.708 -3.318 -26.648 1.00 45.31 100 HIS A CA 1
ATOM 706 C C . HIS A 1 100 ? 22.129 -2.559 -27.848 1.00 45.31 100 HIS A C 1
ATOM 708 O O . HIS A 1 100 ? 21.168 -3.018 -28.464 1.00 45.31 100 HIS A O 1
ATOM 714 N N . ARG A 1 101 ? 22.754 -1.446 -28.257 1.00 47.62 101 ARG A N 1
ATOM 715 C CA . ARG A 1 101 ? 22.379 -0.721 -29.486 1.00 47.62 101 ARG A CA 1
ATOM 716 C C . ARG A 1 101 ? 22.612 -1.538 -30.764 1.00 47.62 101 ARG A C 1
ATOM 718 O O . ARG A 1 101 ? 22.036 -1.210 -31.792 1.00 47.62 101 ARG A O 1
ATOM 725 N N . LEU A 1 102 ? 23.426 -2.594 -30.691 1.00 49.50 102 LEU A N 1
ATOM 726 C CA . LEU A 1 102 ? 23.699 -3.504 -31.806 1.00 49.50 102 LEU A CA 1
ATOM 727 C C . LEU A 1 102 ? 22.656 -4.632 -31.957 1.00 49.50 102 LEU A C 1
ATOM 729 O O . LEU A 1 102 ? 22.619 -5.261 -33.008 1.00 49.50 102 LEU A O 1
ATOM 733 N N . LEU A 1 103 ? 21.799 -4.877 -30.953 1.00 52.72 103 LEU A N 1
ATOM 734 C CA . LEU A 1 103 ? 20.819 -5.983 -30.948 1.00 52.72 103 LEU A CA 1
ATOM 735 C C . LEU A 1 103 ? 19.379 -5.559 -30.594 1.00 52.72 103 LEU A C 1
ATOM 737 O O . LEU A 1 103 ? 18.434 -6.295 -30.874 1.00 52.72 103 LEU A O 1
ATOM 741 N N . GLY A 1 104 ? 19.181 -4.384 -29.992 1.00 58.34 104 GLY A N 1
ATOM 742 C CA . GLY A 1 104 ? 17.860 -3.873 -29.631 1.00 58.34 104 GLY A CA 1
ATOM 743 C C . GLY A 1 104 ? 17.126 -3.295 -30.837 1.00 58.34 104 GLY A C 1
ATOM 744 O O . GLY A 1 104 ? 17.457 -2.213 -31.317 1.00 58.34 104 GLY A O 1
ATOM 745 N N . THR A 1 105 ? 16.098 -3.993 -31.317 1.00 74.00 105 THR A N 1
ATOM 746 C CA . THR A 1 105 ? 15.171 -3.432 -32.308 1.00 74.00 105 THR A CA 1
ATOM 747 C C . THR A 1 105 ? 14.415 -2.242 -31.705 1.00 74.00 105 THR A C 1
ATOM 749 O O . THR A 1 105 ? 14.162 -2.198 -30.503 1.00 74.00 105 THR A O 1
ATOM 752 N N . HIS A 1 106 ? 13.982 -1.285 -32.528 1.00 79.56 106 HIS A N 1
ATOM 753 C CA . HIS A 1 106 ? 13.117 -0.176 -32.093 1.00 79.56 106 HIS A CA 1
ATOM 754 C C . HIS A 1 106 ? 11.880 -0.656 -31.298 1.00 79.56 106 HIS A C 1
ATOM 756 O O . HIS A 1 106 ? 11.430 0.006 -30.363 1.00 79.56 106 HIS A O 1
ATOM 762 N N . ALA A 1 107 ? 11.370 -1.849 -31.627 1.00 85.38 107 ALA A N 1
ATOM 763 C CA . ALA A 1 107 ? 10.285 -2.500 -30.900 1.00 85.38 107 ALA A CA 1
ATOM 764 C C . ALA A 1 107 ? 10.634 -2.792 -29.427 1.00 85.38 107 ALA A C 1
ATOM 766 O O . ALA A 1 107 ? 9.783 -2.631 -28.553 1.00 85.38 107 ALA A O 1
ATOM 767 N N . HIS A 1 108 ? 11.883 -3.164 -29.136 1.00 86.69 108 HIS A N 1
ATOM 768 C CA . HIS A 1 108 ? 12.365 -3.440 -27.781 1.00 86.69 108 HIS A CA 1
ATOM 769 C C . HIS A 1 108 ? 12.356 -2.186 -26.901 1.00 86.69 108 HIS A C 1
ATOM 771 O O . HIS A 1 108 ? 11.784 -2.188 -25.814 1.00 86.69 108 HIS A O 1
ATOM 777 N N . THR A 1 109 ? 12.895 -1.072 -27.403 1.00 87.50 109 THR A N 1
ATOM 778 C CA . THR A 1 109 ? 12.882 0.221 -26.695 1.00 87.50 109 THR A CA 1
ATOM 779 C C . THR A 1 109 ? 11.455 0.699 -26.414 1.00 87.50 109 THR A C 1
ATOM 781 O O . THR A 1 109 ? 11.156 1.167 -25.313 1.00 87.50 109 THR A O 1
ATOM 784 N N . GLN A 1 110 ? 10.544 0.538 -27.380 1.00 90.19 110 GLN A N 1
ATOM 785 C CA . GLN A 1 110 ? 9.130 0.862 -27.181 1.00 90.19 110 GLN A CA 1
ATOM 786 C C . GLN A 1 110 ? 8.474 -0.014 -26.112 1.00 90.19 110 GLN A C 1
ATOM 788 O O . GLN A 1 110 ? 7.690 0.496 -25.311 1.00 90.19 110 GLN A O 1
ATOM 793 N N . LEU A 1 111 ? 8.786 -1.312 -26.080 1.00 93.19 111 LEU A N 1
ATOM 794 C CA . LEU A 1 111 ? 8.272 -2.225 -25.063 1.00 93.19 111 LEU A CA 1
ATOM 795 C C . LEU A 1 111 ? 8.730 -1.802 -23.662 1.00 93.19 111 LEU A C 1
ATOM 797 O O . LEU A 1 111 ? 7.886 -1.619 -22.787 1.00 93.19 111 LEU A O 1
ATOM 801 N N . VAL A 1 112 ? 10.032 -1.580 -23.461 1.00 92.88 112 VAL A N 1
ATOM 802 C CA . VAL A 1 112 ? 10.601 -1.153 -22.168 1.00 92.88 112 VAL A CA 1
ATOM 803 C C . VAL A 1 112 ? 9.954 0.144 -21.679 1.00 92.88 112 VAL A C 1
ATOM 805 O O . VAL A 1 112 ? 9.499 0.222 -20.537 1.00 92.88 112 VAL A O 1
ATOM 808 N N . SER A 1 113 ? 9.839 1.147 -22.553 1.00 94.06 113 SER A N 1
ATOM 809 C CA . SER A 1 113 ? 9.179 2.413 -22.220 1.00 94.06 113 SER A CA 1
ATOM 810 C C . SER A 1 113 ? 7.716 2.207 -21.811 1.00 94.06 113 SER A C 1
ATOM 812 O O . SER A 1 113 ? 7.288 2.691 -20.764 1.00 94.06 113 SER A O 1
ATOM 814 N N . ARG A 1 114 ? 6.951 1.414 -22.574 1.00 96.62 114 ARG A N 1
ATOM 815 C CA . ARG A 1 114 ? 5.544 1.116 -22.261 1.00 96.62 114 ARG A CA 1
ATOM 816 C C . ARG A 1 114 ? 5.377 0.394 -20.930 1.00 96.62 114 ARG A C 1
ATOM 818 O O . ARG A 1 114 ? 4.406 0.672 -20.228 1.00 96.62 114 ARG A O 1
ATOM 825 N N . LEU A 1 115 ? 6.295 -0.501 -20.566 1.00 97.44 115 LEU A N 1
ATOM 826 C CA . LEU A 1 115 ? 6.269 -1.179 -19.269 1.00 97.44 115 LEU A CA 1
ATOM 827 C C . LEU A 1 115 ? 6.481 -0.185 -18.120 1.00 97.44 115 LEU A C 1
ATOM 829 O O . LEU A 1 115 ? 5.684 -0.172 -17.180 1.00 97.44 115 LEU A O 1
ATOM 833 N N . PHE A 1 116 ? 7.476 0.703 -18.222 1.00 97.69 116 PHE A N 1
ATOM 834 C CA . PHE A 1 116 ? 7.699 1.762 -17.231 1.00 97.69 116 PHE A CA 1
ATOM 835 C C . PHE A 1 116 ? 6.525 2.745 -17.138 1.00 97.69 116 PHE A C 1
ATOM 837 O O . PHE A 1 116 ? 6.093 3.083 -16.034 1.00 97.69 116 PHE A O 1
ATOM 844 N N . LEU A 1 117 ? 5.958 3.163 -18.274 1.00 97.81 117 LEU A N 1
ATOM 845 C CA . LEU A 1 117 ? 4.776 4.027 -18.305 1.00 97.81 117 LEU A CA 1
ATOM 846 C C . LEU A 1 117 ? 3.570 3.347 -17.650 1.00 97.81 117 LEU A C 1
ATOM 848 O O . LEU A 1 117 ? 2.884 3.961 -16.837 1.00 97.81 117 LEU A O 1
ATOM 852 N N . SER A 1 118 ? 3.332 2.073 -17.962 1.00 98.12 118 SER A N 1
ATOM 853 C CA . SER A 1 118 ? 2.237 1.297 -17.368 1.00 98.12 118 SER A CA 1
ATOM 854 C C . SER A 1 118 ? 2.411 1.167 -15.856 1.00 98.12 118 SER A C 1
ATOM 856 O O . SER A 1 118 ? 1.456 1.370 -15.109 1.00 98.12 118 SER A O 1
ATOM 858 N N . ALA A 1 119 ? 3.635 0.903 -15.392 1.00 98.06 119 ALA A N 1
ATOM 859 C CA . ALA A 1 119 ? 3.958 0.855 -13.971 1.00 98.06 119 ALA A CA 1
ATOM 860 C C . ALA A 1 119 ? 3.732 2.218 -13.288 1.00 98.06 119 ALA A C 1
ATOM 862 O O . ALA A 1 119 ? 3.160 2.276 -12.201 1.00 98.06 119 ALA A O 1
ATOM 863 N N . SER A 1 120 ? 4.103 3.322 -13.944 1.00 98.19 120 SER A N 1
ATOM 864 C CA . SER A 1 120 ? 3.845 4.679 -13.451 1.00 98.19 120 SER A CA 1
ATOM 865 C C . SER A 1 120 ? 2.346 4.972 -13.307 1.00 98.19 120 SER A C 1
ATOM 867 O O . SER A 1 120 ? 1.892 5.360 -12.227 1.00 98.19 120 SER A O 1
ATOM 869 N N . LEU A 1 121 ? 1.562 4.718 -14.361 1.00 98.12 121 LEU A N 1
ATOM 870 C CA . LEU A 1 121 ? 0.114 4.936 -14.363 1.00 98.12 121 LEU A CA 1
ATOM 871 C C . LEU A 1 121 ? -0.585 4.073 -13.309 1.00 98.12 121 LEU A C 1
ATOM 873 O O . LEU A 1 121 ? -1.413 4.582 -12.557 1.00 98.12 121 LEU A O 1
ATOM 877 N N . LEU A 1 122 ? -0.219 2.792 -13.192 1.00 97.56 122 LEU A N 1
ATOM 878 C CA . LEU A 1 122 ? -0.745 1.914 -12.146 1.00 97.56 122 LEU A CA 1
ATOM 879 C C . LEU A 1 122 ? -0.370 2.411 -10.748 1.00 97.56 122 LEU A C 1
ATOM 881 O O . LEU A 1 122 ? -1.222 2.389 -9.860 1.00 97.56 122 LEU A O 1
ATOM 885 N N . SER A 1 123 ? 0.847 2.923 -10.546 1.00 97.19 123 SER A N 1
ATOM 886 C CA . SER A 1 123 ? 1.237 3.503 -9.258 1.00 97.19 123 SER A CA 1
ATOM 887 C C . SER A 1 123 ? 0.339 4.682 -8.878 1.00 97.19 123 SER A C 1
ATOM 889 O O . SER A 1 123 ? -0.096 4.764 -7.729 1.00 97.19 123 SER A O 1
ATOM 891 N N . LEU A 1 124 ? -0.041 5.539 -9.835 1.00 96.94 124 LEU A N 1
ATOM 892 C CA . LEU A 1 124 ? -0.983 6.641 -9.590 1.00 96.94 124 LEU A CA 1
ATOM 893 C C . LEU A 1 124 ? -2.380 6.163 -9.174 1.00 96.94 124 LEU A C 1
ATOM 895 O O . LEU A 1 124 ? -3.065 6.889 -8.459 1.00 96.94 124 LEU A O 1
ATOM 899 N N . THR A 1 125 ? -2.804 4.952 -9.558 1.00 96.69 125 THR A N 1
ATOM 900 C CA . THR A 1 125 ? -4.123 4.410 -9.172 1.00 96.69 125 THR A CA 1
ATOM 901 C C . THR A 1 125 ? -4.224 4.005 -7.697 1.00 96.69 125 THR A C 1
ATOM 903 O O . THR A 1 125 ? -5.330 3.876 -7.167 1.00 96.69 125 THR A O 1
ATOM 906 N N . ILE A 1 126 ? -3.098 3.870 -6.987 1.00 95.31 126 ILE A N 1
ATOM 907 C CA . ILE A 1 126 ? -3.068 3.490 -5.563 1.00 95.31 126 ILE A CA 1
ATOM 908 C C . ILE A 1 126 ? -3.806 4.517 -4.692 1.00 95.31 126 ILE A C 1
ATOM 910 O O . ILE A 1 126 ? -4.547 4.145 -3.771 1.00 95.31 126 ILE A O 1
ATOM 914 N N . LEU A 1 127 ? -3.616 5.811 -4.966 1.00 94.62 127 LEU A N 1
ATOM 915 C CA . LEU A 1 127 ? -4.248 6.891 -4.211 1.00 94.62 127 LEU A CA 1
ATOM 916 C C . LEU A 1 127 ? -5.776 6.937 -4.404 1.00 94.62 127 LEU A C 1
ATOM 918 O O . LEU A 1 127 ? -6.478 6.847 -3.393 1.00 94.62 127 LEU A O 1
ATOM 922 N N . PRO A 1 128 ? -6.332 7.010 -5.633 1.00 96.56 128 PRO A N 1
ATOM 923 C CA . PRO A 1 128 ? -7.777 6.980 -5.827 1.00 96.56 128 PRO A CA 1
ATOM 924 C C . PRO A 1 128 ? -8.392 5.672 -5.323 1.00 96.56 128 PRO A C 1
ATOM 926 O O . PRO A 1 128 ? -9.449 5.722 -4.703 1.00 96.56 128 PRO A O 1
ATOM 929 N N . TYR A 1 129 ? -7.718 4.523 -5.462 1.00 96.56 129 TYR A N 1
ATOM 930 C CA . TYR A 1 129 ? -8.186 3.278 -4.845 1.00 96.56 129 TYR A CA 1
ATOM 931 C C . TYR A 1 129 ? -8.313 3.418 -3.320 1.00 96.56 129 TYR A C 1
ATOM 933 O O . TYR A 1 129 ? -9.340 3.077 -2.736 1.00 96.56 129 TYR A O 1
ATOM 941 N N . THR A 1 130 ? -7.297 3.978 -2.658 1.00 95.00 130 THR A N 1
ATOM 942 C CA . THR A 1 130 ? -7.327 4.186 -1.203 1.00 95.00 130 THR A CA 1
ATOM 943 C C . THR A 1 130 ? -8.469 5.127 -0.801 1.00 95.00 130 THR A C 1
ATOM 945 O O . THR A 1 130 ? -9.209 4.831 0.139 1.00 95.00 130 THR A O 1
ATOM 948 N N . LEU A 1 131 ? -8.656 6.235 -1.521 1.00 95.50 131 LEU A N 1
ATOM 949 C CA . LEU A 1 131 ? -9.677 7.238 -1.209 1.00 95.50 131 LEU A CA 1
ATOM 950 C C . LEU A 1 131 ? -11.107 6.760 -1.489 1.00 95.50 131 LEU A C 1
ATOM 952 O O . LEU A 1 131 ? -12.006 7.059 -0.709 1.00 95.50 131 LEU A O 1
ATOM 956 N N . LEU A 1 132 ? -11.327 6.024 -2.576 1.00 97.25 132 LEU A N 1
ATOM 957 C CA . LEU A 1 132 ? -12.666 5.608 -2.994 1.00 97.25 132 LEU A CA 1
ATOM 958 C C . LEU A 1 132 ? -13.094 4.292 -2.341 1.00 97.25 132 LEU A C 1
ATOM 960 O O . LEU A 1 132 ? -14.247 4.153 -1.942 1.00 97.25 132 LEU A O 1
ATOM 964 N N . VAL A 1 133 ? -12.173 3.337 -2.193 1.00 97.31 133 VAL A N 1
ATOM 965 C CA . VAL A 1 133 ? -12.493 1.980 -1.724 1.00 97.31 133 VAL A CA 1
ATOM 966 C C . VAL A 1 133 ? -12.218 1.821 -0.231 1.00 97.31 133 VAL A C 1
ATOM 968 O O . VAL A 1 133 ? -13.055 1.295 0.502 1.00 97.31 133 VAL A O 1
ATOM 971 N N . MET A 1 134 ? -11.056 2.275 0.250 1.00 96.69 134 MET A N 1
ATOM 972 C CA . MET A 1 134 ? -10.622 1.989 1.625 1.00 96.69 134 MET A CA 1
ATOM 973 C C . MET A 1 134 ? -11.135 3.012 2.642 1.00 96.69 134 MET A C 1
ATOM 975 O O . MET A 1 134 ? -11.557 2.638 3.740 1.00 96.69 134 MET A O 1
ATOM 979 N N . MET A 1 135 ? -11.121 4.306 2.307 1.00 95.81 135 MET A N 1
ATOM 980 C CA . MET A 1 135 ? -11.492 5.375 3.245 1.00 95.81 135 MET A CA 1
ATOM 981 C C . MET A 1 135 ? -12.894 5.242 3.863 1.00 95.81 135 MET A C 1
ATOM 983 O O . MET A 1 135 ? -13.008 5.522 5.062 1.00 95.81 135 MET A O 1
ATOM 987 N N . PRO A 1 136 ? -13.944 4.793 3.140 1.00 97.44 136 PRO A N 1
ATOM 988 C CA . PRO A 1 136 ? -15.260 4.565 3.741 1.00 97.44 136 PRO A CA 1
ATOM 989 C C . PRO A 1 136 ? -15.237 3.590 4.925 1.00 97.44 136 PRO A C 1
ATOM 991 O O . PRO A 1 136 ? -16.003 3.755 5.872 1.00 97.44 136 PRO A O 1
ATOM 994 N N . ASN A 1 137 ? -14.333 2.606 4.912 1.00 97.25 137 ASN A N 1
ATOM 995 C CA . ASN A 1 137 ? -14.169 1.650 6.005 1.00 97.25 137 ASN A CA 1
ATOM 996 C C . ASN A 1 137 ? -13.170 2.131 7.077 1.00 97.25 137 ASN A C 1
ATOM 998 O O . ASN A 1 137 ? -13.348 1.858 8.263 1.00 97.25 137 ASN A O 1
ATOM 1002 N N . ILE A 1 138 ? -12.149 2.899 6.687 1.00 96.44 138 ILE A N 1
ATOM 1003 C CA . ILE A 1 138 ? -11.142 3.455 7.607 1.00 96.44 138 ILE A CA 1
ATOM 1004 C C . ILE A 1 138 ? -11.765 4.469 8.573 1.00 96.44 138 ILE A C 1
ATOM 1006 O O . ILE A 1 138 ? -11.528 4.387 9.776 1.00 96.44 138 ILE A O 1
ATOM 1010 N N . LYS A 1 139 ? -12.579 5.412 8.079 1.00 96.38 139 LYS A N 1
ATOM 1011 C CA . LYS A 1 139 ? -13.195 6.471 8.906 1.00 96.38 139 LYS A CA 1
ATOM 1012 C C . LYS A 1 139 ? -13.913 5.938 10.162 1.00 96.38 139 LYS A C 1
ATOM 1014 O O . LYS A 1 139 ? -13.600 6.408 11.255 1.00 96.38 139 LYS A O 1
ATOM 1019 N N . PRO A 1 140 ? -14.833 4.959 10.066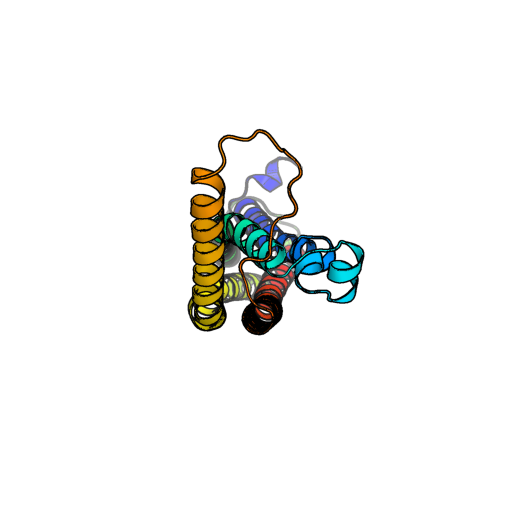 1.00 96.81 140 PRO A N 1
ATOM 1020 C CA . PRO A 1 140 ? -15.512 4.425 11.243 1.00 96.81 140 PRO A CA 1
ATOM 1021 C C . PRO A 1 140 ? -14.574 3.670 12.193 1.00 96.81 140 PRO A C 1
ATOM 1023 O O . PRO A 1 140 ? -14.759 3.772 13.401 1.00 96.81 140 PRO A O 1
ATOM 1026 N N . LEU A 1 141 ? -13.547 2.969 11.694 1.00 96.44 141 LEU A N 1
ATOM 1027 C CA . LEU A 1 141 ? -12.541 2.330 12.556 1.00 96.44 141 LEU A CA 1
ATOM 1028 C C . LEU A 1 141 ? -11.738 3.357 13.366 1.00 96.44 141 LEU A C 1
ATOM 1030 O O . LEU A 1 141 ? -11.505 3.164 14.559 1.00 96.44 141 LEU A O 1
ATOM 1034 N N . ILE A 1 142 ? -11.357 4.470 12.734 1.00 97.00 142 ILE A N 1
ATOM 1035 C CA . ILE A 1 142 ? -10.685 5.589 13.402 1.00 97.00 142 ILE A CA 1
ATOM 1036 C C . ILE A 1 142 ? -11.593 6.194 14.478 1.00 97.00 142 ILE A C 1
ATOM 1038 O O . ILE A 1 142 ? -11.158 6.334 15.619 1.00 97.00 142 ILE A O 1
ATOM 1042 N N . ALA A 1 143 ? -12.871 6.423 14.166 1.00 96.88 143 ALA A N 1
ATOM 1043 C CA . ALA A 1 143 ? -13.847 6.915 15.138 1.00 96.88 143 ALA A CA 1
ATOM 1044 C C . ALA A 1 143 ? -14.064 5.946 16.319 1.00 96.88 143 ALA A C 1
ATOM 1046 O O . ALA A 1 143 ? -14.271 6.383 17.451 1.00 96.88 143 ALA A O 1
ATOM 1047 N N . THR A 1 144 ? -14.020 4.628 16.091 1.00 96.12 144 THR A N 1
ATOM 1048 C CA . THR A 1 144 ? -14.066 3.626 17.172 1.00 96.12 144 THR A CA 1
ATOM 1049 C C . THR A 1 144 ? -12.820 3.704 18.052 1.00 96.12 144 THR A C 1
ATOM 1051 O O . THR A 1 144 ? -12.935 3.732 19.276 1.00 96.12 144 THR A O 1
ATOM 1054 N N . ARG A 1 145 ? -11.627 3.820 17.458 1.00 95.75 145 ARG A N 1
ATOM 1055 C CA . ARG A 1 145 ? -10.383 4.028 18.212 1.00 95.75 145 ARG A CA 1
ATOM 1056 C C . ARG A 1 145 ? -10.426 5.305 19.051 1.00 95.75 145 ARG A C 1
ATOM 1058 O O . ARG A 1 145 ? -9.995 5.279 20.202 1.00 95.75 145 ARG A O 1
ATOM 1065 N N . ASP A 1 146 ? -10.932 6.408 18.506 1.00 96.12 146 ASP A N 1
ATOM 1066 C CA . ASP A 1 146 ? -10.997 7.681 19.233 1.00 96.12 146 ASP A CA 1
ATOM 1067 C C . ASP A 1 146 ? -11.954 7.593 20.427 1.00 96.12 146 ASP A C 1
ATOM 1069 O O . ASP A 1 146 ? -11.635 8.090 21.509 1.00 96.12 146 ASP A O 1
ATOM 1073 N N . ARG A 1 147 ? -13.068 6.861 20.281 1.00 94.56 147 ARG A N 1
ATOM 1074 C CA . ARG A 1 147 ? -13.967 6.526 21.396 1.00 94.56 147 ARG A CA 1
ATOM 1075 C C . ARG A 1 147 ? -13.265 5.708 22.481 1.00 94.56 147 ARG A C 1
ATOM 1077 O O . ARG A 1 147 ? -13.355 6.074 23.652 1.00 94.56 147 ARG A O 1
ATOM 1084 N N . ILE A 1 148 ? -12.512 4.669 22.108 1.00 92.75 148 ILE A N 1
ATOM 1085 C CA . ILE A 1 148 ? -11.726 3.857 23.057 1.00 92.75 148 ILE A CA 1
ATOM 1086 C C . ILE A 1 148 ? -10.705 4.729 23.802 1.00 92.75 148 ILE A C 1
ATOM 1088 O O . ILE A 1 148 ? -10.624 4.673 25.031 1.00 92.75 148 ILE A O 1
ATOM 1092 N N . ARG A 1 149 ? -9.941 5.570 23.087 1.00 92.00 149 ARG A N 1
ATOM 1093 C CA . ARG A 1 149 ? -8.955 6.483 23.696 1.00 92.00 149 ARG A CA 1
ATOM 1094 C C . ARG A 1 149 ? -9.622 7.466 24.664 1.00 92.00 149 ARG A C 1
ATOM 1096 O O . ARG A 1 149 ? -9.118 7.664 25.769 1.00 92.00 149 ARG A O 1
ATOM 1103 N N . ALA A 1 150 ? -10.759 8.051 24.285 1.00 91.25 150 ALA A N 1
ATOM 1104 C CA . ALA A 1 150 ? -11.498 8.986 25.130 1.00 91.25 150 ALA A CA 1
ATOM 1105 C C . ALA A 1 150 ? -12.051 8.319 26.400 1.00 91.25 150 ALA A C 1
ATOM 1107 O O . ALA A 1 150 ? -11.927 8.886 27.486 1.00 91.25 150 ALA A O 1
ATOM 1108 N N . ALA A 1 151 ? -12.613 7.114 26.286 1.00 89.25 151 ALA A N 1
ATOM 1109 C CA . ALA A 1 151 ? -13.117 6.355 27.428 1.00 89.25 151 ALA A CA 1
ATOM 1110 C C . ALA A 1 151 ? -11.994 6.008 28.414 1.00 89.25 151 ALA A C 1
ATOM 1112 O O . ALA A 1 151 ? -12.106 6.312 29.598 1.00 89.25 151 ALA A O 1
ATOM 1113 N N . ARG A 1 152 ? -10.863 5.488 27.917 1.00 85.94 152 ARG A N 1
ATOM 1114 C CA . ARG A 1 152 ? -9.691 5.178 28.753 1.00 85.94 152 ARG A CA 1
ATOM 1115 C C . ARG A 1 152 ? -9.137 6.412 29.459 1.00 85.94 152 ARG A C 1
ATOM 1117 O O . ARG A 1 152 ? -8.782 6.329 30.629 1.00 85.94 152 ARG A O 1
ATOM 1124 N N . LYS A 1 153 ? -9.108 7.568 28.784 1.00 86.88 153 LYS A N 1
ATOM 1125 C CA . LYS A 1 153 ? -8.682 8.833 29.402 1.00 86.88 153 LYS A CA 1
ATOM 1126 C C . LYS A 1 153 ? -9.604 9.243 30.555 1.00 86.88 153 LYS A C 1
ATOM 1128 O O . LYS A 1 153 ? -9.097 9.660 31.589 1.00 86.88 153 LYS A O 1
ATOM 1133 N N . ARG A 1 154 ? -10.927 9.092 30.400 1.00 83.62 154 ARG A N 1
ATOM 1134 C CA . ARG A 1 154 ? -11.912 9.377 31.464 1.00 83.62 154 ARG A CA 1
ATOM 1135 C C . ARG A 1 154 ? -11.773 8.423 32.651 1.00 83.62 154 ARG A C 1
ATOM 1137 O O . ARG A 1 154 ? -11.844 8.871 33.790 1.00 83.62 154 ARG A O 1
ATOM 1144 N N . SER A 1 155 ? -11.544 7.136 32.393 1.00 76.81 155 SER A N 1
ATOM 1145 C CA . SER A 1 155 ? -11.320 6.134 33.443 1.00 76.81 155 SER A CA 1
ATOM 1146 C C . SER A 1 155 ? -9.992 6.345 34.180 1.00 76.81 155 SER A C 1
ATOM 1148 O O . SER A 1 155 ? -9.931 6.149 35.387 1.00 76.81 155 SER A O 1
ATOM 1150 N N . GLY A 1 156 ? -8.944 6.790 33.477 1.00 68.00 156 GLY A N 1
ATOM 1151 C CA . GLY A 1 156 ? -7.630 7.076 34.063 1.00 68.00 156 GLY A CA 1
ATOM 1152 C C . GLY A 1 156 ? -7.549 8.402 34.827 1.00 68.00 156 GLY A C 1
ATOM 1153 O O . GLY A 1 156 ? -6.793 8.504 35.784 1.00 68.00 156 GLY A O 1
ATOM 1154 N N . SER A 1 157 ? -8.351 9.414 34.474 1.00 56.66 157 SER A N 1
ATOM 1155 C CA . SER A 1 157 ? -8.348 10.716 35.166 1.00 56.66 157 SER A CA 1
ATOM 1156 C C . SER A 1 157 ? -9.017 10.716 36.548 1.00 56.66 157 SER A C 1
ATOM 1158 O O . SER A 1 157 ? -8.995 11.742 37.219 1.00 56.66 157 SER A O 1
ATOM 1160 N N . GLY A 1 158 ? -9.633 9.603 36.968 1.00 51.12 158 GLY A N 1
ATOM 1161 C CA . GLY A 1 158 ? -10.316 9.469 38.263 1.00 51.12 158 GLY A CA 1
ATOM 1162 C C . GLY A 1 158 ? -9.608 8.576 39.287 1.00 51.12 158 GLY A C 1
ATOM 1163 O O . GLY A 1 158 ? -10.104 8.434 40.399 1.00 51.12 158 GLY A O 1
ATOM 1164 N N . SER A 1 159 ? -8.475 7.959 38.939 1.00 48.00 159 SER A N 1
ATOM 1165 C CA . SER A 1 159 ? -7.796 6.979 39.792 1.00 48.00 159 SER A CA 1
ATOM 1166 C C . SER A 1 159 ? -6.354 7.417 40.036 1.00 48.00 159 SER A C 1
ATOM 1168 O O . SER A 1 159 ? -5.449 7.103 39.271 1.00 48.00 159 SER A O 1
ATOM 1170 N N . GLY A 1 160 ? -6.146 8.174 41.115 1.00 47.59 160 GLY A N 1
ATOM 1171 C CA . GLY A 1 160 ? -4.825 8.500 41.661 1.00 47.59 160 GLY A CA 1
ATOM 1172 C C . GLY A 1 160 ? -4.151 7.308 42.349 1.00 47.59 160 GLY A C 1
ATOM 1173 O O . GLY A 1 160 ? -3.581 7.475 43.420 1.00 47.59 160 GLY A O 1
ATOM 1174 N N . SER A 1 161 ? -4.260 6.103 41.786 1.00 44.69 161 SER A N 1
ATOM 1175 C CA . SER A 1 161 ? -3.607 4.911 42.323 1.00 44.69 161 SER A CA 1
ATOM 1176 C C . SER A 1 161 ? -2.715 4.270 41.270 1.00 44.69 161 SER A C 1
ATOM 1178 O O . SER A 1 161 ? -3.197 3.728 40.273 1.00 44.69 161 SER A O 1
ATOM 1180 N N . ASP A 1 162 ? -1.416 4.325 41.549 1.00 45.41 162 ASP A N 1
ATOM 1181 C CA . ASP A 1 162 ? -0.309 3.638 40.892 1.00 45.41 162 ASP A CA 1
ATOM 1182 C C . ASP A 1 162 ? -0.481 2.107 40.918 1.00 45.41 162 ASP A C 1
ATOM 1184 O O . ASP A 1 162 ? 0.196 1.387 41.649 1.00 45.41 162 ASP A O 1
ATOM 1188 N N . ALA A 1 163 ? -1.402 1.579 40.114 1.00 49.72 163 ALA A N 1
ATOM 1189 C CA . ALA A 1 163 ? -1.517 0.149 39.852 1.00 49.72 163 ALA A CA 1
ATOM 1190 C C . ALA A 1 163 ? -1.175 -0.115 38.375 1.00 49.72 163 ALA A C 1
ATOM 1192 O O . ALA A 1 163 ? -2.066 -0.086 37.524 1.00 49.72 163 ALA A O 1
ATOM 1193 N N . PRO A 1 164 ? 0.099 -0.392 38.035 1.00 51.72 164 PRO A N 1
ATOM 1194 C CA . PRO A 1 164 ? 0.552 -0.546 36.647 1.00 51.72 164 PRO A CA 1
ATOM 1195 C C . PRO A 1 164 ? -0.051 -1.748 35.887 1.00 51.72 164 PRO A C 1
ATOM 1197 O O . PRO A 1 164 ? 0.236 -1.910 34.707 1.00 51.72 164 PRO A O 1
ATOM 1200 N N . ASN A 1 165 ? -0.900 -2.567 36.525 1.00 49.41 165 ASN A N 1
ATOM 1201 C CA . ASN A 1 165 ? -1.403 -3.839 35.989 1.00 49.41 165 ASN A CA 1
ATOM 1202 C C . ASN A 1 165 ? -2.924 -4.054 36.149 1.00 49.41 165 ASN A C 1
ATOM 1204 O O . ASN A 1 165 ? -3.380 -5.197 36.103 1.00 49.41 165 ASN A O 1
ATOM 1208 N N . ALA A 1 166 ? -3.731 -3.006 36.358 1.00 50.19 166 ALA A N 1
ATOM 1209 C CA . ALA A 1 166 ? -5.185 -3.191 36.378 1.00 50.19 166 ALA A CA 1
ATOM 1210 C C . ALA A 1 166 ? -5.666 -3.717 35.006 1.00 50.19 166 ALA A C 1
ATOM 1212 O O . ALA A 1 166 ? -5.292 -3.141 33.977 1.00 50.19 166 ALA A O 1
ATOM 1213 N N . PRO A 1 167 ? -6.465 -4.802 34.953 1.00 54.00 167 PRO A N 1
ATOM 1214 C CA . PRO A 1 167 ? -6.952 -5.335 33.690 1.00 54.00 167 PRO A CA 1
ATOM 1215 C C . PRO A 1 167 ? -7.739 -4.244 32.965 1.00 54.00 167 PRO A C 1
ATOM 1217 O O . PRO A 1 167 ? -8.668 -3.664 33.523 1.00 54.00 167 PRO A O 1
ATOM 1220 N N . LEU A 1 168 ? -7.337 -3.948 31.726 1.00 60.09 168 LEU A N 1
ATOM 1221 C CA . LEU A 1 168 ? -8.041 -3.024 30.842 1.00 60.09 168 LEU A CA 1
ATOM 1222 C C . LEU A 1 168 ? -9.460 -3.554 30.632 1.00 60.09 168 LEU A C 1
ATOM 1224 O O . LEU A 1 168 ? -9.685 -4.426 29.793 1.00 60.09 168 LEU A O 1
ATOM 1228 N N . THR A 1 169 ? -10.413 -3.041 31.406 1.00 68.50 169 THR A N 1
ATOM 1229 C CA . THR A 1 169 ? -11.830 -3.328 31.214 1.00 68.50 169 THR A CA 1
ATOM 1230 C C . THR A 1 169 ? -12.187 -2.958 29.778 1.00 68.50 169 THR A C 1
ATOM 1232 O O . THR A 1 169 ? -11.884 -1.848 29.330 1.00 68.50 169 THR A O 1
ATOM 1235 N N . SER A 1 170 ? -12.770 -3.904 29.037 1.00 79.38 170 SER A N 1
ATOM 1236 C CA . SER A 1 170 ? -13.202 -3.669 27.657 1.00 79.38 170 SER A CA 1
ATOM 1237 C C . SER A 1 170 ? -14.158 -2.477 27.624 1.00 79.38 170 SER A C 1
ATOM 1239 O O . SER A 1 170 ? -15.154 -2.459 28.343 1.00 79.38 170 SER A O 1
ATOM 1241 N N . VAL A 1 171 ? -13.834 -1.474 26.813 1.00 86.44 171 VAL A N 1
ATOM 1242 C CA . VAL A 1 171 ? -14.670 -0.299 26.549 1.00 86.44 171 VAL A CA 1
ATOM 1243 C C . VAL A 1 171 ? -15.786 -0.673 25.585 1.00 86.44 171 VAL A C 1
ATOM 1245 O O . VAL A 1 171 ? -16.909 -0.202 25.746 1.00 86.44 171 VAL A O 1
ATOM 1248 N N . LEU A 1 172 ? -15.483 -1.497 24.579 1.00 89.50 172 LEU A N 1
ATOM 1249 C CA . LEU A 1 172 ? -16.492 -1.976 23.646 1.00 89.50 172 LEU A CA 1
ATOM 1250 C C . LEU A 1 172 ? -17.301 -3.104 24.280 1.00 89.50 172 LEU A C 1
ATOM 1252 O O . LEU A 1 172 ? -16.749 -4.011 24.915 1.00 89.50 172 LEU A O 1
ATOM 1256 N N . ASN A 1 173 ? -18.611 -3.069 24.048 1.00 92.19 173 ASN A N 1
ATOM 1257 C CA . ASN A 1 173 ? -19.452 -4.236 24.283 1.00 92.19 173 ASN A CA 1
ATOM 1258 C C . ASN A 1 173 ? -19.164 -5.329 23.229 1.00 92.19 173 ASN A C 1
ATOM 1260 O O . ASN A 1 173 ? -18.470 -5.094 22.236 1.00 92.19 173 ASN A O 1
ATOM 1264 N N . ALA A 1 174 ? -19.702 -6.535 23.437 1.00 90.50 174 ALA A N 1
ATOM 1265 C CA . ALA A 1 174 ? -19.438 -7.678 22.560 1.00 90.50 174 ALA A CA 1
ATOM 1266 C C . ALA A 1 174 ? -19.788 -7.398 21.083 1.00 90.50 174 ALA A C 1
ATOM 1268 O O . ALA A 1 174 ? -18.963 -7.633 20.200 1.00 90.50 174 ALA A O 1
ATOM 1269 N N . GLN A 1 175 ? -20.964 -6.818 20.819 1.00 94.81 175 GLN A N 1
ATOM 1270 C CA . GLN A 1 175 ? -21.440 -6.531 19.463 1.00 94.81 175 GLN A CA 1
ATOM 1271 C C . GLN A 1 175 ? -20.583 -5.468 18.755 1.00 94.81 175 GLN A C 1
ATOM 1273 O O . GLN A 1 175 ? -20.232 -5.617 17.584 1.00 94.81 175 GLN A O 1
ATOM 1278 N N . GLU A 1 176 ? -20.218 -4.393 19.453 1.00 94.50 176 GLU A N 1
ATOM 1279 C CA . GLU A 1 176 ? -19.338 -3.350 18.921 1.00 94.50 176 GLU A CA 1
ATOM 1280 C C . GLU A 1 176 ? -17.931 -3.890 18.646 1.00 94.50 176 GLU A C 1
ATOM 1282 O O . GLU A 1 176 ? -17.322 -3.545 17.629 1.00 94.50 176 GLU A O 1
ATOM 1287 N N . GLY A 1 177 ? -17.431 -4.760 19.527 1.00 94.25 177 GLY A N 1
ATOM 1288 C CA . GLY A 1 177 ? -16.159 -5.453 19.360 1.00 94.25 177 GLY A CA 1
ATOM 1289 C C . GLY A 1 177 ? -16.140 -6.316 18.100 1.00 94.25 177 GLY A C 1
ATOM 1290 O O . GLY A 1 177 ? -15.233 -6.185 17.275 1.00 94.25 177 GLY A O 1
ATOM 1291 N N . GLU A 1 178 ? -17.163 -7.146 17.899 1.00 94.94 178 GLU A N 1
ATOM 1292 C CA . GLU A 1 178 ? -17.313 -7.967 16.692 1.00 94.94 178 GLU A CA 1
ATOM 1293 C C . GLU A 1 178 ? -17.428 -7.117 15.426 1.00 94.94 178 GLU A C 1
ATOM 1295 O O . GLU A 1 178 ? -16.741 -7.382 14.435 1.00 94.94 178 GLU A O 1
ATOM 1300 N N . GLN A 1 179 ? -18.225 -6.047 15.461 1.00 96.62 179 GLN A N 1
ATOM 1301 C CA . GLN A 1 179 ? -18.369 -5.142 14.324 1.00 96.62 179 GLN A CA 1
ATOM 1302 C C . GLN A 1 179 ? -17.036 -4.472 13.964 1.00 96.62 179 GLN A C 1
ATOM 1304 O O . GLN A 1 179 ? -16.694 -4.352 12.782 1.00 96.62 179 GLN A O 1
ATOM 1309 N N . ALA A 1 180 ? -16.265 -4.034 14.960 1.00 96.25 180 ALA A N 1
ATOM 1310 C CA . ALA A 1 180 ? -14.962 -3.421 14.740 1.00 96.25 180 ALA A CA 1
ATOM 1311 C C . ALA A 1 180 ? -13.966 -4.420 14.133 1.00 96.25 180 ALA A C 1
ATOM 1313 O O . ALA A 1 180 ? -13.291 -4.096 13.155 1.00 96.25 180 ALA A O 1
ATOM 1314 N N . LEU A 1 181 ? -13.923 -5.654 14.638 1.00 96.31 181 LEU A N 1
ATOM 1315 C CA . LEU A 1 181 ? -13.085 -6.720 14.083 1.00 96.31 181 LEU A CA 1
ATOM 1316 C C . LEU A 1 181 ? -13.484 -7.076 12.646 1.00 96.31 181 LEU A C 1
ATOM 1318 O O . LEU A 1 181 ? -12.613 -7.211 11.784 1.00 96.31 181 LEU A O 1
ATOM 1322 N N . GLY A 1 182 ? -14.786 -7.143 12.359 1.00 96.50 182 GLY A N 1
ATOM 1323 C CA . GLY A 1 182 ? -15.304 -7.335 11.004 1.00 96.50 182 GLY A CA 1
ATOM 1324 C C . GLY A 1 182 ? -14.818 -6.246 10.046 1.00 96.50 182 GLY A C 1
ATOM 1325 O O . GLY A 1 182 ? -14.347 -6.544 8.948 1.00 96.50 182 GLY A O 1
ATOM 1326 N N . ARG A 1 183 ? -14.819 -4.981 10.483 1.00 97.12 183 ARG A N 1
ATOM 1327 C CA . ARG A 1 183 ? -14.277 -3.858 9.699 1.00 97.12 183 ARG A CA 1
ATOM 1328 C C . ARG A 1 183 ? -12.768 -3.963 9.468 1.00 97.12 183 ARG A C 1
ATOM 1330 O O . ARG A 1 183 ? -12.325 -3.659 8.360 1.00 97.12 183 ARG A O 1
ATOM 1337 N N . ILE A 1 184 ? -11.978 -4.412 10.448 1.00 96.88 184 ILE A N 1
ATOM 1338 C CA . ILE A 1 184 ? -10.539 -4.687 10.244 1.00 96.88 184 ILE A CA 1
ATOM 1339 C C . ILE A 1 184 ? -10.364 -5.798 9.192 1.00 96.88 184 ILE A C 1
ATOM 1341 O O . ILE A 1 184 ? -9.506 -5.689 8.314 1.00 96.88 184 ILE A O 1
ATOM 1345 N N . GLY A 1 185 ? -11.214 -6.830 9.220 1.00 96.06 185 GLY A N 1
ATOM 1346 C CA . GLY A 1 185 ? -11.259 -7.881 8.200 1.00 96.06 185 GLY A CA 1
ATOM 1347 C C . GLY A 1 185 ? -11.529 -7.337 6.793 1.00 96.06 185 GLY A C 1
ATOM 1348 O O . GLY A 1 185 ? -10.765 -7.617 5.868 1.00 96.06 185 GLY A O 1
ATOM 1349 N N . VAL A 1 186 ? -12.548 -6.488 6.635 1.00 96.69 186 VAL A N 1
ATOM 1350 C CA . VAL A 1 186 ? -12.844 -5.808 5.359 1.00 96.69 186 VAL A CA 1
ATOM 1351 C C . VAL A 1 186 ? -11.658 -4.956 4.907 1.00 96.69 186 VAL A C 1
ATOM 1353 O O . VAL A 1 186 ? -11.249 -5.032 3.750 1.00 96.69 186 VAL A O 1
ATOM 1356 N N . TRP A 1 187 ? -11.048 -4.193 5.818 1.00 96.44 187 TRP A N 1
ATOM 1357 C CA . TRP A 1 187 ? -9.877 -3.374 5.508 1.00 96.44 187 TRP A CA 1
ATOM 1358 C C . TRP A 1 187 ? -8.709 -4.227 5.002 1.00 96.44 187 TRP A C 1
ATOM 1360 O O . TRP A 1 187 ? -8.055 -3.840 4.037 1.00 96.44 187 TRP A O 1
ATOM 1370 N N . LYS A 1 188 ? -8.466 -5.406 5.593 1.00 95.44 188 LYS A N 1
ATOM 1371 C CA . LYS A 1 188 ? -7.423 -6.341 5.140 1.00 95.44 188 LYS A CA 1
ATOM 1372 C C . LYS A 1 188 ? -7.659 -6.789 3.701 1.00 95.44 188 LYS A C 1
ATOM 1374 O O . LYS A 1 188 ? -6.718 -6.775 2.912 1.00 95.44 188 LYS A O 1
ATOM 1379 N N . VAL A 1 189 ? -8.893 -7.158 3.353 1.00 95.75 189 VAL A N 1
ATOM 1380 C CA . VAL A 1 189 ? -9.251 -7.556 1.979 1.00 95.75 189 VAL A CA 1
ATOM 1381 C C . VAL A 1 189 ? -9.038 -6.392 1.012 1.00 95.75 189 VAL A C 1
ATOM 1383 O O . VAL A 1 189 ? -8.412 -6.555 -0.032 1.00 95.75 189 VAL A O 1
ATOM 1386 N N . GLN A 1 190 ? -9.473 -5.188 1.380 1.00 96.00 190 GLN A N 1
ATOM 1387 C CA . GLN A 1 190 ? -9.256 -4.004 0.550 1.00 96.00 190 GLN A CA 1
ATOM 1388 C C . GLN A 1 190 ? -7.762 -3.671 0.401 1.00 96.00 190 GLN A C 1
ATOM 1390 O O . GLN A 1 190 ? -7.320 -3.320 -0.695 1.00 96.00 190 GLN A O 1
ATOM 1395 N N . ASN A 1 191 ? -6.970 -3.822 1.469 1.00 95.00 191 ASN A N 1
ATOM 1396 C CA . ASN A 1 191 ? -5.522 -3.620 1.437 1.00 95.00 191 ASN A CA 1
ATOM 1397 C C . ASN A 1 191 ? -4.820 -4.658 0.555 1.00 95.00 191 ASN A C 1
ATOM 1399 O O . ASN A 1 191 ? -3.858 -4.310 -0.119 1.00 95.00 191 ASN A O 1
ATOM 1403 N N . LEU A 1 192 ? -5.316 -5.898 0.501 1.00 95.00 192 LEU A N 1
ATOM 1404 C CA . LEU A 1 192 ? -4.809 -6.915 -0.422 1.00 95.00 192 LEU A CA 1
ATOM 1405 C C . LEU A 1 192 ? -4.993 -6.482 -1.884 1.00 95.00 192 LEU A C 1
ATOM 1407 O O . LEU A 1 192 ? -4.058 -6.606 -2.670 1.00 95.00 192 LEU A O 1
ATOM 1411 N N . GLY A 1 193 ? -6.146 -5.904 -2.238 1.00 95.50 193 GLY A N 1
ATOM 1412 C CA . GLY A 1 193 ? -6.355 -5.325 -3.572 1.00 95.50 193 GLY A CA 1
ATOM 1413 C C . GLY A 1 193 ? -5.345 -4.217 -3.888 1.00 95.50 193 GLY A C 1
ATOM 1414 O O . GLY A 1 193 ? -4.715 -4.217 -4.943 1.00 95.50 193 GLY A O 1
ATOM 1415 N N . ARG A 1 194 ? -5.087 -3.327 -2.923 1.00 94.56 194 ARG A N 1
ATOM 1416 C CA . ARG A 1 194 ? -4.052 -2.290 -3.044 1.00 94.56 194 ARG A CA 1
ATOM 1417 C C . ARG A 1 194 ? -2.639 -2.877 -3.193 1.00 94.56 194 ARG A C 1
ATOM 1419 O O . ARG A 1 194 ? -1.840 -2.367 -3.976 1.00 94.56 194 ARG A O 1
ATOM 1426 N N . MET A 1 195 ? -2.326 -3.950 -2.468 1.00 94.94 195 MET A N 1
ATOM 1427 C CA . MET A 1 195 ? -1.057 -4.670 -2.597 1.00 94.94 195 MET A CA 1
ATOM 1428 C C . MET A 1 195 ? -0.902 -5.331 -3.963 1.00 94.94 195 MET A C 1
ATOM 1430 O O . MET A 1 195 ? 0.202 -5.322 -4.492 1.00 94.94 195 MET A O 1
ATOM 1434 N N . ALA A 1 196 ? -1.974 -5.871 -4.545 1.00 97.00 196 ALA A N 1
ATOM 1435 C CA . ALA A 1 196 ? -1.938 -6.466 -5.879 1.00 97.00 196 ALA A CA 1
ATOM 1436 C C . ALA A 1 196 ? -1.568 -5.428 -6.954 1.00 97.00 196 ALA A C 1
ATOM 1438 O O . ALA A 1 196 ? -0.752 -5.713 -7.833 1.00 97.00 196 ALA A O 1
ATOM 1439 N N . ILE A 1 197 ? -2.082 -4.196 -6.835 1.00 96.56 197 ILE A N 1
ATOM 1440 C CA . ILE A 1 197 ? -1.656 -3.068 -7.681 1.00 96.56 197 ILE A CA 1
ATOM 1441 C C . ILE A 1 197 ? -0.154 -2.817 -7.491 1.00 96.56 197 ILE A C 1
ATOM 1443 O O . ILE A 1 197 ? 0.593 -2.806 -8.466 1.00 96.56 197 ILE A O 1
ATOM 1447 N N . GLY A 1 198 ? 0.310 -2.690 -6.242 1.00 95.88 198 GLY A N 1
ATOM 1448 C CA . GLY A 1 198 ? 1.730 -2.478 -5.930 1.00 95.88 198 GLY A CA 1
ATOM 1449 C C . GLY A 1 198 ? 2.655 -3.587 -6.449 1.00 95.88 198 GLY A C 1
ATOM 1450 O O . GLY A 1 198 ? 3.711 -3.295 -7.003 1.00 95.88 198 GLY A O 1
ATOM 1451 N N . ALA A 1 199 ? 2.241 -4.851 -6.333 1.00 97.19 199 ALA A N 1
ATOM 1452 C CA . ALA A 1 199 ? 2.963 -6.006 -6.864 1.00 97.19 199 ALA A CA 1
ATOM 1453 C C . ALA A 1 199 ? 3.082 -5.944 -8.392 1.00 97.19 199 ALA A C 1
ATOM 1455 O O . ALA A 1 199 ? 4.143 -6.223 -8.944 1.00 97.19 199 ALA A O 1
ATOM 1456 N N . THR A 1 200 ? 2.008 -5.529 -9.069 1.00 98.06 200 THR A N 1
ATOM 1457 C CA . THR A 1 200 ? 1.987 -5.366 -10.528 1.00 98.06 200 THR A CA 1
ATOM 1458 C C . THR A 1 200 ? 2.922 -4.240 -10.966 1.00 98.06 200 THR A C 1
ATOM 1460 O O . THR A 1 200 ? 3.716 -4.433 -11.883 1.00 98.06 200 THR A O 1
ATOM 1463 N N . VAL A 1 201 ? 2.896 -3.089 -10.280 1.00 98.12 201 VAL A N 1
ATOM 1464 C CA . VAL A 1 201 ? 3.838 -1.976 -10.515 1.00 98.12 201 VAL A CA 1
ATOM 1465 C C . VAL A 1 201 ? 5.282 -2.453 -10.369 1.00 98.12 201 VAL A C 1
ATOM 1467 O O . VAL A 1 201 ? 6.098 -2.218 -11.259 1.00 98.12 201 VAL A O 1
ATOM 1470 N N . TRP A 1 202 ? 5.583 -3.153 -9.272 1.00 97.62 202 TRP A N 1
ATOM 1471 C CA . TRP A 1 202 ? 6.914 -3.688 -8.995 1.00 97.62 202 TRP A CA 1
ATOM 1472 C C . TRP A 1 202 ? 7.374 -4.671 -10.079 1.00 97.62 202 TRP A C 1
ATOM 1474 O O . TRP A 1 202 ? 8.477 -4.531 -10.601 1.00 97.62 202 TRP A O 1
ATOM 1484 N N . ALA A 1 203 ? 6.519 -5.620 -10.471 1.00 98.19 203 ALA A N 1
ATOM 1485 C CA . ALA A 1 203 ? 6.841 -6.622 -11.485 1.00 98.19 203 ALA A CA 1
ATOM 1486 C C . ALA A 1 203 ? 7.090 -5.992 -12.862 1.00 98.19 203 ALA A C 1
ATOM 1488 O O . ALA A 1 203 ? 8.084 -6.313 -13.510 1.00 98.19 203 ALA A O 1
ATOM 1489 N N . LEU A 1 204 ? 6.232 -5.062 -13.296 1.00 97.81 204 LEU A N 1
ATOM 1490 C CA . LEU A 1 204 ? 6.403 -4.353 -14.567 1.00 97.81 204 LEU A CA 1
ATOM 1491 C C . LEU A 1 204 ? 7.708 -3.554 -14.593 1.00 97.81 204 LEU A C 1
ATOM 1493 O O . LEU A 1 204 ? 8.449 -3.634 -15.571 1.00 97.81 204 LEU A O 1
ATOM 1497 N N . ALA A 1 205 ? 8.010 -2.821 -13.518 1.00 96.88 205 ALA A N 1
ATOM 1498 C CA . ALA A 1 205 ? 9.251 -2.063 -13.398 1.00 96.88 205 ALA A CA 1
ATOM 1499 C C . ALA A 1 205 ? 10.484 -2.980 -13.386 1.00 96.88 205 ALA A C 1
ATOM 1501 O O . ALA A 1 205 ? 11.475 -2.676 -14.047 1.00 96.88 205 ALA A O 1
ATOM 1502 N N . ALA A 1 206 ? 10.426 -4.115 -12.683 1.00 96.62 206 ALA A N 1
ATOM 1503 C CA . ALA A 1 206 ? 11.524 -5.077 -12.626 1.00 96.62 206 ALA A CA 1
ATOM 1504 C C . ALA A 1 206 ? 11.788 -5.696 -14.003 1.00 96.62 206 ALA A C 1
ATOM 1506 O O . ALA A 1 206 ? 12.923 -5.676 -14.471 1.00 96.62 206 ALA A O 1
ATOM 1507 N N . VAL A 1 207 ? 10.744 -6.166 -14.693 1.00 96.12 207 VAL A N 1
ATOM 1508 C CA . VAL A 1 207 ? 10.857 -6.702 -16.059 1.00 96.12 207 VAL A CA 1
ATOM 1509 C C . VAL A 1 207 ? 11.402 -5.641 -17.013 1.00 96.12 207 VAL A C 1
ATOM 1511 O O . VAL A 1 207 ? 12.339 -5.924 -17.750 1.00 96.12 207 VAL A O 1
ATOM 1514 N N . ALA A 1 208 ? 10.885 -4.409 -16.966 1.00 93.69 208 ALA A N 1
ATOM 1515 C CA . ALA A 1 208 ? 11.400 -3.311 -17.783 1.00 93.69 208 ALA A CA 1
ATOM 1516 C C . ALA A 1 208 ? 12.891 -3.052 -17.524 1.00 93.69 208 ALA A C 1
ATOM 1518 O O . ALA A 1 208 ? 13.639 -2.835 -18.467 1.00 93.69 208 ALA A O 1
ATOM 1519 N N . THR A 1 209 ? 13.325 -3.137 -16.265 1.00 91.56 209 THR A N 1
ATOM 1520 C CA . THR A 1 209 ? 14.728 -2.955 -15.864 1.00 91.56 209 THR A CA 1
ATOM 1521 C C . THR A 1 209 ? 15.629 -4.077 -16.369 1.00 91.56 209 THR A C 1
ATOM 1523 O O . THR A 1 209 ? 16.738 -3.800 -16.794 1.00 91.56 209 THR A O 1
ATOM 1526 N N . PHE A 1 210 ? 15.171 -5.333 -16.351 1.00 91.31 210 PHE A N 1
ATOM 1527 C CA . PHE A 1 210 ? 15.935 -6.458 -16.909 1.00 91.31 210 PHE A CA 1
ATOM 1528 C C . PHE A 1 210 ? 16.015 -6.432 -18.437 1.00 91.31 210 PHE A C 1
ATOM 1530 O O . PHE A 1 210 ? 16.927 -7.022 -19.012 1.00 91.31 210 PHE A O 1
ATOM 1537 N N . LEU A 1 211 ? 15.042 -5.796 -19.091 1.00 87.12 211 LEU A N 1
ATOM 1538 C CA . LEU A 1 211 ? 15.027 -5.620 -20.538 1.00 87.12 211 LEU A CA 1
ATOM 1539 C C . LEU A 1 211 ? 15.823 -4.382 -20.990 1.00 87.12 211 LEU A C 1
ATOM 1541 O O . LEU A 1 211 ? 16.251 -4.359 -22.141 1.00 87.12 211 LEU A O 1
ATOM 1545 N N . ALA A 1 212 ? 15.983 -3.360 -20.145 1.00 82.69 212 ALA A N 1
ATOM 1546 C CA . ALA A 1 212 ? 16.669 -2.102 -20.465 1.00 82.69 212 ALA A CA 1
ATOM 1547 C C . ALA A 1 212 ? 18.199 -2.241 -20.467 1.00 82.69 212 ALA A C 1
ATOM 1549 O O . ALA A 1 212 ? 18.816 -1.683 -21.404 1.00 82.69 212 ALA A O 1
#

Secondary structure (DSSP, 8-state):
-GGGGGSHHHHHHHHHHHHHHHHHHHHHHHHHTSHHHHHH-HHHHHHTT--HHHHHHHHHHHHHHHHHHHHHHHHHHHHHHHHHHHHHHTT-SSSS-TTTTTT--HHHHHHHHHHHHHHHHHHHHHHHHIIIIIHHHHHHHHHHHHHHHHHHHHHHTT-----TT-----SS-HHHHHHHHHHHHHHHHHHHHHHHHHHHHHHHHHHHHHH-

Organism: NCBI:txid155126

Sequence (212 aa):
MAQSLQTPFAIATGLGLASSSYFFLGNLGLVTCGVIRFTTSPSLRADLNIPPDSAVSLWAAMYEHGAAQFAPASLLSALALYTASVQVLGGGSGSATTTHRLLGTHAHTQLVSRLFLSASLLSLTILPYTLLVMMPNIKPLIATRDRIRAARKRSGSGSGSDAPNAPLTSVLNAQEGEQALGRIGVWKVQNLGRMAIGATVWALAAVATFLA